Protein AF-A0A6M1UE97-F1 (afdb_monomer)

Nearest PDB structures (foldseek):
  8gyr-assembly2_B  TM=8.994E-01  e=4.199E-07  Leptospira interrogans
  8gyr-assembly1_A  TM=8.645E-01  e=6.012E-07  Leptospira interrogans
  4h08-assembly1_A-2  TM=7.509E-01  e=7.637E-07  Bacteroides thetaiotaomicron VPI-5482
  2mog-assembly1_A  TM=8.572E-01  e=2.765E-05  Leptospira interrogans
  8opr-assembly1_A  TM=8.026E-01  e=2.850E-04  Bacillus anthracis

Mean predicted aligned error: 8.13 Å

Sequence (336 aa):
MSYAVRFKSTLSALMAFLLLAASIGQAAAKTKDGEVDYVALGDSLAAGQTPYKEIDQGYTDFLADRLDTIGYLGSYLRYAVPGYTTEDVLEDIKHDVEKGGTSIREALEDAEVITLDAGANDLLHELTITDKGVSIDPDKVPAVVDQVYRNLKAIVDEIKEVNPDAEIYIMGYYNPFPYLPNDQQEQLLPVLDKLNKTISKVTVRTRSHYVPTEETIAEDFRTYLPNPQDIHLSKEGYQAVANQFWDILKSQFPIQKLKVNKTKLTLKEGEQIKLRLTATYENGRTITVTNLAEWKSSNKNIATVENGVVKARKKGSVRITVSYDDKKLSIPVEIK

Structure (mmCIF, N/CA/C/O backbone):
data_AF-A0A6M1UE97-F1
#
_entry.id   AF-A0A6M1UE97-F1
#
loop_
_atom_site.group_PDB
_atom_site.id
_atom_site.type_symbol
_atom_site.label_atom_id
_atom_site.label_alt_id
_atom_site.label_comp_id
_atom_site.label_asym_id
_atom_site.label_entity_id
_atom_site.label_seq_id
_atom_site.pdbx_PDB_ins_code
_atom_site.Cartn_x
_atom_site.Cartn_y
_atom_site.Cartn_z
_atom_site.occupancy
_atom_site.B_iso_or_equiv
_atom_site.auth_seq_id
_atom_site.auth_comp_id
_atom_site.auth_asym_id
_atom_site.auth_atom_id
_atom_site.pdbx_PDB_model_num
ATOM 1 N N . MET A 1 1 ? 4.313 -78.317 -38.067 1.00 41.81 1 MET A N 1
ATOM 2 C CA . MET A 1 1 ? 4.498 -78.011 -36.626 1.00 41.81 1 MET A CA 1
ATOM 3 C C . MET A 1 1 ? 3.495 -76.905 -36.278 1.00 41.81 1 MET A C 1
ATOM 5 O O . MET A 1 1 ? 3.344 -76.030 -37.113 1.00 41.81 1 MET A O 1
ATOM 9 N N . SER A 1 2 ? 2.616 -76.988 -35.265 1.00 36.69 2 SER A N 1
ATOM 10 C CA . SER A 1 2 ? 2.816 -77.318 -33.831 1.00 36.69 2 SER A CA 1
ATOM 11 C C . SER A 1 2 ? 3.600 -76.199 -33.124 1.00 36.69 2 SER A C 1
ATOM 13 O O . SER A 1 2 ? 4.757 -76.022 -33.489 1.00 36.69 2 SER A O 1
ATOM 15 N N . TYR A 1 3 ? 3.070 -75.393 -32.182 1.00 38.59 3 TYR A N 1
ATOM 16 C CA . TYR A 1 3 ? 1.734 -75.286 -31.528 1.00 38.59 3 TYR A CA 1
ATOM 17 C C . TYR A 1 3 ? 1.513 -73.831 -31.003 1.00 38.59 3 TYR A C 1
ATOM 19 O O . TYR A 1 3 ? 2.495 -73.115 -30.852 1.00 38.59 3 TYR A O 1
ATOM 27 N N . ALA A 1 4 ? 0.322 -73.315 -30.638 1.00 40.06 4 ALA A N 1
ATOM 28 C CA . ALA A 1 4 ? -1.066 -73.809 -30.752 1.00 40.06 4 ALA A CA 1
ATOM 29 C C . ALA A 1 4 ? -2.049 -72.723 -31.300 1.00 40.06 4 ALA A C 1
ATOM 31 O O . ALA A 1 4 ? -2.062 -72.582 -32.515 1.00 40.06 4 ALA A O 1
ATOM 32 N N . VAL A 1 5 ? -2.896 -71.936 -30.597 1.00 38.53 5 VAL A N 1
ATOM 33 C CA . VAL A 1 5 ? -3.275 -71.736 -29.164 1.00 38.53 5 VAL A CA 1
ATOM 34 C C . VAL A 1 5 ? -4.830 -71.524 -29.065 1.00 38.53 5 VAL A C 1
ATOM 36 O O . VAL A 1 5 ? -5.547 -71.743 -30.037 1.00 38.53 5 VAL A O 1
ATOM 39 N N . ARG A 1 6 ? -5.381 -71.187 -27.885 1.00 39.31 6 ARG A N 1
ATOM 40 C CA . ARG A 1 6 ? -6.812 -70.990 -27.500 1.00 39.31 6 ARG A CA 1
ATOM 41 C C . ARG A 1 6 ? -7.157 -69.479 -27.306 1.00 39.31 6 ARG A C 1
ATOM 43 O O . ARG A 1 6 ? -6.211 -68.712 -27.210 1.00 39.31 6 ARG A O 1
ATOM 50 N N . PHE A 1 7 ? -8.388 -68.953 -27.117 1.00 35.50 7 PHE A N 1
ATOM 51 C CA . PHE A 1 7 ? -9.794 -69.443 -27.057 1.00 35.50 7 PHE A CA 1
ATOM 52 C C . PHE A 1 7 ? -10.775 -68.232 -27.076 1.00 35.50 7 PHE A C 1
ATOM 54 O O . PHE A 1 7 ? -10.451 -67.255 -26.417 1.00 35.50 7 PHE A O 1
ATOM 61 N N . LYS A 1 8 ? -12.011 -68.400 -27.606 1.00 35.06 8 LYS A N 1
ATOM 62 C CA . LYS A 1 8 ? -13.285 -67.711 -27.203 1.00 35.06 8 LYS A CA 1
ATOM 63 C C . LYS A 1 8 ? -13.370 -66.153 -27.293 1.00 35.06 8 LYS A C 1
ATOM 65 O O . LYS A 1 8 ? -12.363 -65.473 -27.267 1.00 35.06 8 LYS A O 1
ATOM 70 N N . SER A 1 9 ? -14.544 -65.504 -27.385 1.00 34.12 9 SER A N 1
ATOM 71 C CA . SER A 1 9 ? -15.917 -65.944 -27.737 1.00 34.12 9 SER A CA 1
ATOM 72 C C . SER A 1 9 ? -16.835 -64.756 -28.102 1.00 34.12 9 SER A C 1
ATOM 74 O O . SER A 1 9 ? -16.767 -63.722 -27.455 1.00 34.12 9 SER A O 1
ATOM 76 N N . THR A 1 10 ? -17.720 -64.980 -29.082 1.00 38.81 10 THR A N 1
ATOM 77 C CA . THR A 1 10 ? -19.077 -64.415 -29.324 1.00 38.81 10 THR A CA 1
ATOM 78 C C . THR A 1 10 ? -19.652 -63.241 -28.500 1.00 38.81 10 THR A C 1
ATOM 80 O O . THR A 1 10 ? -19.684 -63.314 -27.274 1.00 38.81 10 THR A O 1
ATOM 83 N N . LEU A 1 11 ? -20.397 -62.374 -29.218 1.00 34.16 11 LEU A N 1
ATOM 84 C CA . LEU A 1 11 ? -21.396 -61.386 -28.740 1.00 34.16 11 LEU A CA 1
ATOM 85 C C . LEU A 1 11 ? -20.798 -60.170 -27.981 1.00 34.16 11 LEU A C 1
ATOM 87 O O . LEU A 1 11 ? -19.670 -60.227 -27.513 1.00 34.16 11 LEU A O 1
ATOM 91 N N . SER A 1 12 ? -21.439 -58.993 -27.929 1.00 32.94 12 SER A N 1
ATOM 92 C CA . SER A 1 12 ? -22.887 -58.690 -27.969 1.00 32.94 12 SER A CA 1
ATOM 93 C C . SER A 1 12 ? -23.263 -57.477 -28.836 1.00 32.94 12 SER A C 1
ATOM 95 O O . SER A 1 12 ? -22.412 -56.682 -29.220 1.00 32.94 12 SER A O 1
ATOM 97 N N . ALA A 1 13 ? -24.567 -57.307 -29.084 1.00 42.06 13 ALA A N 1
ATOM 98 C CA . ALA A 1 13 ? -25.152 -56.067 -29.598 1.00 42.06 13 ALA A CA 1
ATOM 99 C C . ALA A 1 13 ? -25.711 -55.193 -28.458 1.00 42.06 13 ALA A C 1
ATOM 101 O O . ALA A 1 13 ? -26.217 -55.725 -27.472 1.00 42.06 13 ALA A O 1
ATOM 102 N N . LEU A 1 14 ? -25.678 -53.871 -28.642 1.00 32.94 14 LEU A N 1
ATOM 103 C CA . LEU A 1 14 ? -26.473 -52.859 -27.928 1.00 32.94 14 LEU A CA 1
ATOM 104 C C . LEU A 1 14 ? -26.565 -51.663 -28.901 1.00 32.94 14 LEU A C 1
ATOM 106 O O . LEU A 1 14 ? -25.541 -51.127 -29.305 1.00 32.94 14 LEU A O 1
ATOM 110 N N . MET A 1 15 ? -27.693 -51.425 -29.575 1.00 35.50 15 MET A N 1
ATOM 111 C CA . MET A 1 15 ? -28.926 -50.800 -29.069 1.00 35.50 15 MET A CA 1
ATOM 112 C C . MET A 1 15 ? -28.688 -49.349 -28.627 1.00 35.50 15 MET A C 1
ATOM 114 O O . MET A 1 15 ? -28.016 -49.089 -27.635 1.00 35.50 15 MET A O 1
ATOM 118 N N . ALA A 1 16 ? -29.232 -48.411 -29.404 1.00 39.09 16 ALA A N 1
ATOM 119 C CA . ALA A 1 16 ? -28.996 -46.982 -29.243 1.00 39.09 16 ALA A CA 1
ATOM 120 C C . ALA A 1 16 ? -29.824 -46.363 -28.106 1.00 39.09 16 ALA A C 1
ATOM 122 O O . ALA A 1 16 ? -30.983 -46.722 -27.900 1.00 39.09 16 ALA A O 1
ATOM 123 N N . PHE A 1 17 ? -29.249 -45.351 -27.459 1.00 39.22 17 PHE A N 1
ATOM 124 C CA . PHE A 1 17 ? -29.966 -44.377 -26.642 1.00 39.22 17 PHE A CA 1
ATOM 125 C C . PHE A 1 17 ? -29.494 -42.977 -27.040 1.00 39.22 17 PHE A C 1
ATOM 127 O O . PHE A 1 17 ? -28.307 -42.674 -26.930 1.00 39.22 17 PHE A O 1
ATOM 134 N N . LEU A 1 18 ? -30.410 -42.119 -27.500 1.00 40.47 18 LEU A N 1
ATOM 135 C CA . LEU A 1 18 ? -30.127 -40.687 -27.598 1.00 40.47 18 LEU A CA 1
ATOM 136 C C . LEU A 1 18 ? -30.162 -40.107 -26.183 1.00 40.47 18 LEU A C 1
ATOM 138 O O . LEU A 1 18 ? -31.234 -39.920 -25.612 1.00 40.47 18 LEU A O 1
ATOM 142 N N . LEU A 1 19 ? -28.990 -39.793 -25.640 1.00 38.03 19 LEU A N 1
ATOM 143 C CA . LEU A 1 19 ? -28.875 -38.859 -24.530 1.00 38.03 19 LEU A CA 1
ATOM 144 C C . LEU A 1 19 ? -28.630 -37.469 -25.113 1.00 38.03 19 LEU A C 1
ATOM 146 O O . LEU A 1 19 ? -27.531 -37.170 -25.577 1.00 38.03 19 LEU A O 1
ATOM 150 N N . LEU A 1 20 ? -29.653 -36.610 -25.066 1.00 40.88 20 LEU A N 1
ATOM 151 C CA . LEU A 1 20 ? -29.418 -35.169 -25.099 1.00 40.88 20 LEU A CA 1
ATOM 152 C C . LEU A 1 20 ? -28.696 -34.811 -23.799 1.00 40.88 20 LEU A C 1
ATOM 154 O O . LEU A 1 20 ? -29.324 -34.566 -22.769 1.00 40.88 20 LEU A O 1
ATOM 158 N N . ALA A 1 21 ? -27.366 -34.800 -23.853 1.00 40.59 21 ALA A N 1
ATOM 159 C CA . ALA A 1 21 ? -26.553 -34.140 -22.850 1.00 40.59 21 ALA A CA 1
ATOM 160 C C . ALA A 1 21 ? -26.800 -32.632 -22.977 1.00 40.59 21 ALA A C 1
ATOM 162 O O . ALA A 1 21 ? -26.102 -31.930 -23.704 1.00 40.59 21 ALA A O 1
ATOM 163 N N . ALA A 1 22 ? -27.839 -32.144 -22.296 1.00 39.25 22 ALA A N 1
ATOM 164 C CA . ALA A 1 22 ? -27.977 -30.725 -22.030 1.00 39.25 22 ALA A CA 1
ATOM 165 C C . ALA A 1 22 ? -26.766 -30.320 -21.187 1.00 39.25 22 ALA A C 1
ATOM 167 O O . ALA A 1 22 ? -26.703 -30.623 -19.994 1.00 39.25 22 ALA A O 1
ATOM 168 N N . SER A 1 23 ? -25.784 -29.686 -21.827 1.00 36.88 23 SER A N 1
ATOM 169 C CA . SER A 1 23 ? -24.646 -29.075 -21.159 1.00 36.88 23 SER A CA 1
ATOM 170 C C . SER A 1 23 ? -25.160 -27.897 -20.339 1.00 36.88 23 SER A C 1
ATOM 172 O O . SER A 1 23 ? -25.166 -26.753 -20.796 1.00 36.88 23 SER A O 1
ATOM 174 N N . ILE A 1 24 ? -25.629 -28.196 -19.126 1.00 44.12 24 ILE A N 1
ATOM 175 C CA . ILE A 1 24 ? -25.742 -27.213 -18.058 1.00 44.12 24 ILE A CA 1
ATOM 176 C C . ILE A 1 24 ? -24.310 -26.761 -17.811 1.00 44.12 24 ILE A C 1
ATOM 178 O O . ILE A 1 24 ? -23.555 -27.432 -17.108 1.00 44.12 24 ILE A O 1
ATOM 182 N N . GLY A 1 25 ? -23.924 -25.661 -18.456 1.00 36.00 25 GLY A N 1
ATOM 183 C CA . GLY A 1 25 ? -22.705 -24.964 -18.103 1.00 36.00 25 GLY A CA 1
ATOM 184 C C . GLY A 1 25 ? -22.796 -24.652 -16.620 1.00 36.00 25 GLY A C 1
ATOM 185 O O . GLY A 1 25 ? -23.743 -23.995 -16.180 1.00 36.00 25 GLY A O 1
ATOM 186 N N . GLN A 1 26 ? -21.839 -25.159 -15.850 1.00 35.19 26 GLN A N 1
ATOM 187 C CA . GLN A 1 26 ? -21.555 -24.580 -14.553 1.00 35.19 26 GLN A CA 1
ATOM 188 C C . GLN A 1 26 ? -21.023 -23.185 -14.861 1.00 35.19 26 GLN A C 1
ATOM 190 O O . GLN A 1 26 ? -19.859 -23.027 -15.209 1.00 35.19 26 GLN A O 1
ATOM 195 N N . ALA A 1 27 ? -21.912 -22.190 -14.828 1.00 36.69 27 ALA A N 1
ATOM 196 C CA . ALA A 1 27 ? -21.474 -20.813 -14.698 1.00 36.69 27 ALA A CA 1
ATOM 197 C C . ALA A 1 27 ? -20.557 -20.760 -13.473 1.00 36.69 27 ALA A C 1
ATOM 199 O O . ALA A 1 27 ? -20.904 -21.360 -12.445 1.00 36.69 27 ALA A O 1
ATOM 200 N N . ALA A 1 28 ? -19.410 -20.086 -13.602 1.00 33.97 28 ALA A N 1
ATOM 201 C CA . ALA A 1 28 ? -18.507 -19.850 -12.484 1.00 33.97 28 ALA A CA 1
ATOM 202 C C . ALA A 1 28 ? -19.326 -19.367 -11.280 1.00 33.97 28 ALA A C 1
ATOM 204 O O . ALA A 1 28 ? -20.301 -18.615 -11.430 1.00 33.97 28 ALA A O 1
ATOM 205 N N . ALA A 1 29 ? -19.018 -19.907 -10.102 1.00 31.80 29 ALA A N 1
ATOM 206 C CA . ALA A 1 29 ? -19.850 -19.736 -8.921 1.00 31.80 29 ALA A CA 1
ATOM 207 C C . ALA A 1 29 ? -19.679 -18.315 -8.379 1.00 31.80 29 ALA A C 1
ATOM 209 O O . ALA A 1 29 ? -18.902 -18.105 -7.454 1.00 31.80 29 ALA A O 1
ATOM 210 N N . LYS A 1 30 ? -20.416 -17.372 -8.989 1.00 36.59 30 LYS A N 1
ATOM 211 C CA . LYS A 1 30 ? -20.340 -15.932 -8.738 1.00 36.59 30 LYS A CA 1
ATOM 212 C C . LYS A 1 30 ? -20.173 -15.665 -7.242 1.00 36.59 30 LYS A C 1
ATOM 214 O O . LYS A 1 30 ? -20.984 -16.160 -6.451 1.00 36.59 30 LYS A O 1
ATOM 219 N N . THR A 1 31 ? -19.101 -14.947 -6.910 1.00 41.28 31 THR A N 1
ATOM 220 C CA . THR A 1 31 ? -18.543 -14.761 -5.564 1.00 41.28 31 THR A CA 1
ATOM 221 C C . THR A 1 31 ? -19.625 -14.481 -4.517 1.00 41.28 31 THR A C 1
ATOM 223 O O . THR A 1 31 ? -20.657 -13.860 -4.803 1.00 41.28 31 THR A O 1
ATOM 226 N N . LYS A 1 32 ? -19.458 -14.990 -3.282 1.00 47.59 32 LYS A N 1
ATOM 227 C CA . LYS A 1 32 ? -20.510 -14.827 -2.261 1.00 47.59 32 LYS A CA 1
ATOM 228 C C . LYS A 1 32 ? -20.635 -13.344 -1.934 1.00 47.59 32 LYS A C 1
ATOM 230 O O . LYS A 1 32 ? -19.711 -12.781 -1.371 1.00 47.59 32 LYS A O 1
ATOM 235 N N . ASP A 1 33 ? -21.790 -12.762 -2.249 1.00 62.91 33 ASP A N 1
ATOM 236 C CA . ASP A 1 33 ? -22.166 -11.345 -2.106 1.00 62.91 33 ASP A CA 1
ATOM 237 C C . ASP A 1 33 ? -21.226 -10.492 -1.209 1.00 62.91 33 ASP A C 1
ATOM 239 O O . ASP A 1 33 ? -21.390 -10.377 0.016 1.00 62.91 33 ASP A O 1
ATOM 243 N N . GLY A 1 34 ? -20.189 -9.925 -1.843 1.00 74.81 34 GLY A N 1
ATOM 244 C CA . GLY A 1 34 ? -19.140 -9.122 -1.210 1.00 74.81 34 GLY A CA 1
ATOM 245 C C . GLY A 1 34 ? -17.980 -9.899 -0.571 1.00 74.81 34 GLY A C 1
ATOM 246 O O . GLY A 1 34 ? -17.514 -9.495 0.494 1.00 74.81 34 GLY A O 1
ATOM 247 N N . GLU A 1 35 ? -17.542 -11.016 -1.137 1.00 88.00 35 GLU A N 1
ATOM 248 C CA . GLU A 1 35 ? -16.146 -11.470 -1.033 1.00 88.00 35 GLU A CA 1
ATOM 249 C C . GLU A 1 35 ? -15.286 -10.698 -2.065 1.00 88.00 35 GLU A C 1
ATOM 251 O O . GLU A 1 35 ? -15.805 -9.813 -2.747 1.00 88.00 35 GLU A O 1
ATOM 256 N N . VAL A 1 36 ? -13.969 -10.913 -2.064 1.00 93.88 36 VAL A N 1
ATOM 257 C CA . VAL A 1 36 ? -12.978 -10.178 -2.865 1.00 93.88 36 VAL A CA 1
ATOM 258 C C . VAL A 1 36 ? -11.878 -11.144 -3.276 1.00 93.88 36 VAL A C 1
ATOM 260 O O . VAL A 1 36 ? -11.058 -11.537 -2.440 1.00 93.88 36 VAL A O 1
ATOM 263 N N . ASP A 1 37 ? -11.839 -11.487 -4.553 1.00 96.94 37 ASP A N 1
ATOM 264 C CA . ASP A 1 37 ? -10.736 -12.198 -5.178 1.00 96.94 37 ASP A CA 1
ATOM 265 C C . ASP A 1 37 ? -9.651 -11.189 -5.587 1.00 96.94 37 ASP A C 1
ATOM 267 O O . ASP A 1 37 ? -9.887 -10.235 -6.336 1.00 96.94 37 ASP A O 1
ATOM 271 N N . TYR A 1 38 ? -8.462 -11.347 -4.994 1.00 98.38 38 TYR A N 1
ATOM 272 C CA . TYR A 1 38 ? -7.367 -10.380 -5.086 1.00 98.38 38 TYR A CA 1
ATOM 273 C C . TYR A 1 38 ? -6.190 -10.937 -5.900 1.00 98.38 38 TYR A C 1
ATOM 275 O O . TYR A 1 38 ? -5.529 -11.896 -5.493 1.00 98.38 38 TYR A O 1
ATOM 283 N N . VAL A 1 39 ? -5.866 -10.274 -7.014 1.00 98.75 39 VAL A N 1
ATOM 284 C CA . VAL A 1 39 ? -4.679 -10.566 -7.830 1.00 98.75 39 VAL A CA 1
ATOM 285 C C . VAL A 1 39 ? -3.611 -9.481 -7.666 1.00 98.75 39 VAL A C 1
ATOM 287 O O . VAL A 1 39 ? -3.838 -8.294 -7.901 1.00 98.75 39 VAL A O 1
ATOM 290 N N . ALA A 1 40 ? -2.400 -9.892 -7.296 1.00 98.75 40 ALA A N 1
ATOM 291 C CA . ALA A 1 40 ? -1.214 -9.043 -7.297 1.00 98.75 40 ALA A CA 1
ATOM 292 C C . ALA A 1 40 ? -0.342 -9.326 -8.529 1.00 98.75 40 ALA A C 1
ATOM 294 O O . ALA A 1 40 ? 0.136 -10.447 -8.704 1.00 98.75 40 ALA A O 1
ATOM 295 N N . LEU A 1 41 ? -0.107 -8.300 -9.346 1.00 98.88 41 LEU A N 1
ATOM 296 C CA . LEU A 1 41 ? 0.776 -8.307 -10.513 1.00 98.88 41 LEU A CA 1
ATOM 297 C C . LEU A 1 41 ? 1.994 -7.415 -10.243 1.00 98.88 41 LEU A C 1
ATOM 299 O O . LEU A 1 41 ? 1.818 -6.319 -9.704 1.00 98.88 41 LEU A O 1
ATOM 303 N N . GLY A 1 42 ? 3.200 -7.813 -10.658 1.00 98.00 42 GLY A N 1
ATOM 304 C CA . GLY A 1 42 ? 4.323 -6.869 -10.656 1.00 98.00 42 GLY A CA 1
ATOM 305 C C . GLY A 1 42 ? 5.736 -7.430 -10.531 1.00 98.00 42 GLY A C 1
ATOM 306 O O . GLY A 1 42 ? 6.014 -8.562 -10.926 1.00 98.00 42 GLY A O 1
ATOM 307 N N . ASP A 1 43 ? 6.627 -6.606 -9.979 1.00 97.62 43 ASP A N 1
ATOM 308 C CA . ASP A 1 43 ? 8.054 -6.892 -9.860 1.00 97.62 43 ASP A CA 1
ATOM 309 C C . ASP A 1 43 ? 8.465 -7.446 -8.475 1.00 97.62 43 ASP A C 1
ATOM 311 O O . ASP A 1 43 ? 7.781 -8.294 -7.891 1.00 97.62 43 ASP A O 1
ATOM 315 N N . SER A 1 44 ? 9.626 -7.047 -7.956 1.00 98.12 44 SER A N 1
ATOM 316 C CA . SER A 1 44 ? 10.154 -7.474 -6.664 1.00 98.12 44 SER A CA 1
ATOM 317 C C . SER A 1 44 ? 9.384 -6.899 -5.472 1.00 98.12 44 SER A C 1
ATOM 319 O O . SER A 1 44 ? 9.342 -7.559 -4.427 1.00 98.12 44 SER A O 1
ATOM 321 N N . LEU A 1 45 ? 8.748 -5.726 -5.593 1.00 98.31 45 LEU A N 1
ATOM 322 C CA . LEU A 1 45 ? 7.976 -5.139 -4.488 1.00 98.31 45 LEU A CA 1
ATOM 323 C C . LEU A 1 45 ? 6.625 -5.850 -4.308 1.00 98.31 45 LEU A C 1
ATOM 325 O O . LEU A 1 45 ? 6.260 -6.196 -3.180 1.00 98.31 45 LEU A O 1
ATOM 329 N N . ALA A 1 46 ? 5.930 -6.175 -5.401 1.00 98.38 46 ALA A N 1
ATOM 330 C CA . ALA A 1 46 ? 4.765 -7.060 -5.388 1.00 98.38 46 ALA A CA 1
ATOM 331 C C . ALA A 1 46 ? 5.122 -8.493 -4.963 1.00 98.38 46 ALA A C 1
ATOM 333 O O . ALA A 1 46 ? 4.325 -9.140 -4.274 1.00 98.38 46 ALA A O 1
ATOM 334 N N . ALA A 1 47 ? 6.316 -8.983 -5.331 1.00 98.31 47 ALA A N 1
ATOM 335 C CA . ALA A 1 47 ? 6.825 -10.285 -4.900 1.00 98.31 47 ALA A CA 1
ATOM 336 C C . ALA A 1 47 ? 7.074 -10.370 -3.384 1.00 98.31 47 ALA A C 1
ATOM 338 O O . ALA A 1 47 ? 6.898 -11.453 -2.825 1.00 98.31 47 ALA A O 1
ATOM 339 N N . GLY A 1 48 ? 7.434 -9.260 -2.726 1.00 98.38 48 GLY A N 1
ATOM 340 C CA . GLY A 1 48 ? 7.798 -9.213 -1.304 1.00 98.38 48 GLY A CA 1
ATOM 341 C C . GLY A 1 48 ? 9.299 -9.378 -1.040 1.00 98.38 48 GLY A C 1
ATOM 342 O O . GLY A 1 48 ? 9.700 -9.960 -0.031 1.00 98.38 48 GLY A O 1
ATOM 343 N N . GLN A 1 49 ? 10.153 -8.901 -1.950 1.00 98.62 49 GLN A N 1
ATOM 344 C CA . GLN A 1 49 ? 11.603 -8.988 -1.781 1.00 98.62 49 GLN A CA 1
ATOM 345 C C . GLN A 1 49 ? 12.096 -8.096 -0.633 1.00 98.62 49 GLN A C 1
ATOM 347 O O . GLN A 1 49 ? 11.755 -6.921 -0.559 1.00 98.62 49 GLN A O 1
ATOM 352 N N . THR A 1 50 ? 12.925 -8.631 0.258 1.00 98.06 50 THR A N 1
ATOM 353 C CA . THR A 1 50 ? 13.466 -7.905 1.418 1.00 98.06 50 THR A CA 1
ATOM 354 C C . THR A 1 50 ? 14.735 -7.112 1.057 1.00 98.06 50 THR A C 1
ATOM 356 O O . THR A 1 50 ? 15.368 -7.401 0.034 1.00 98.06 50 THR A O 1
ATOM 359 N N . PRO A 1 51 ? 15.223 -6.193 1.923 1.00 97.88 51 PRO A N 1
ATOM 360 C CA . PRO A 1 51 ? 16.481 -5.466 1.705 1.00 97.88 51 PRO A CA 1
ATOM 361 C C . PRO A 1 51 ? 17.727 -6.373 1.745 1.00 97.88 51 PRO A C 1
ATOM 363 O O . PRO A 1 51 ? 18.851 -5.887 1.624 1.00 97.88 51 PRO A O 1
ATOM 366 N N . TYR A 1 52 ? 17.540 -7.680 1.961 1.00 96.50 52 TYR A N 1
ATOM 367 C CA . TYR A 1 52 ? 18.573 -8.716 1.987 1.00 96.50 52 TYR A CA 1
ATOM 368 C C . TYR A 1 52 ? 18.371 -9.781 0.893 1.00 96.50 52 TYR A C 1
ATOM 370 O O . TYR A 1 52 ? 19.079 -10.786 0.882 1.00 96.50 52 TYR A O 1
ATOM 378 N N . LYS A 1 53 ? 17.469 -9.521 -0.070 1.00 94.31 53 LYS A N 1
ATOM 379 C CA . LYS A 1 53 ? 17.197 -10.347 -1.268 1.00 94.31 53 LYS A CA 1
ATOM 380 C C . LYS A 1 53 ? 16.566 -11.714 -0.981 1.00 94.31 53 LYS A C 1
ATOM 382 O O . LYS A 1 53 ? 16.601 -12.609 -1.821 1.00 94.31 53 LYS A O 1
ATOM 387 N N . GLU A 1 54 ? 15.957 -11.852 0.190 1.00 97.12 54 GLU A N 1
ATOM 388 C CA . GLU A 1 54 ? 15.020 -12.932 0.508 1.00 97.12 54 GLU A CA 1
ATOM 389 C C . GLU A 1 54 ? 13.610 -12.540 0.030 1.00 97.12 54 GLU A C 1
ATOM 391 O O . GLU A 1 54 ? 13.371 -11.370 -0.267 1.00 97.12 54 GLU A O 1
ATOM 396 N N . ILE A 1 55 ? 12.670 -13.487 -0.028 1.00 97.50 55 ILE A N 1
ATOM 397 C CA . ILE A 1 55 ? 11.237 -13.200 -0.216 1.00 97.50 55 ILE A CA 1
ATOM 398 C C . ILE A 1 55 ? 10.524 -13.478 1.115 1.00 97.50 55 ILE A C 1
ATOM 400 O O . ILE A 1 55 ? 10.638 -14.582 1.647 1.00 97.50 55 ILE A O 1
ATOM 404 N N . ASP A 1 56 ? 9.806 -12.486 1.642 1.00 97.62 56 ASP A N 1
ATOM 405 C CA . ASP A 1 56 ? 8.980 -12.550 2.862 1.00 97.62 56 ASP A CA 1
ATOM 406 C C . ASP A 1 56 ? 7.662 -11.779 2.603 1.00 97.62 56 ASP A C 1
ATOM 408 O O . ASP A 1 56 ? 7.349 -11.444 1.460 1.00 97.62 56 ASP A O 1
ATOM 412 N N . GLN A 1 57 ? 6.865 -11.498 3.638 1.00 97.19 57 GLN A N 1
ATOM 413 C CA . GLN A 1 57 ? 5.632 -10.720 3.521 1.00 97.19 57 GLN A CA 1
ATOM 414 C C . GLN A 1 57 ? 5.874 -9.308 2.951 1.00 97.19 57 GLN A C 1
ATOM 416 O O . GLN A 1 57 ? 6.407 -8.432 3.643 1.00 97.19 57 GLN A O 1
ATOM 421 N N . GLY A 1 58 ? 5.418 -9.086 1.717 1.00 98.38 58 GLY A N 1
ATOM 422 C CA . GLY A 1 58 ? 5.386 -7.794 1.035 1.00 98.38 58 GLY A CA 1
ATOM 423 C C . GLY A 1 58 ? 4.108 -6.999 1.315 1.00 98.38 58 GLY A C 1
ATOM 424 O O . GLY A 1 58 ? 3.269 -7.381 2.134 1.00 98.38 58 GLY A O 1
ATOM 425 N N . TYR A 1 59 ? 3.912 -5.886 0.598 1.00 98.69 59 TYR A N 1
ATOM 426 C CA . TYR A 1 59 ? 2.684 -5.086 0.746 1.00 98.69 59 TYR A CA 1
ATOM 427 C C . TYR A 1 59 ? 1.429 -5.876 0.340 1.00 98.69 59 TYR A C 1
ATOM 429 O O . TYR A 1 59 ? 0.344 -5.651 0.877 1.00 98.69 59 TYR A O 1
ATOM 437 N N . THR A 1 60 ? 1.598 -6.808 -0.599 1.00 98.69 60 THR A N 1
ATOM 438 C CA . THR A 1 60 ? 0.553 -7.662 -1.158 1.00 98.69 60 THR A CA 1
ATOM 439 C C . THR A 1 60 ? 0.058 -8.678 -0.121 1.00 98.69 60 THR A C 1
ATOM 441 O O . THR A 1 60 ? -1.150 -8.819 0.060 1.00 98.69 60 THR A O 1
ATOM 444 N N . ASP A 1 61 ? 0.962 -9.283 0.662 1.00 98.69 61 ASP A N 1
ATOM 445 C CA . ASP A 1 61 ? 0.620 -10.101 1.835 1.00 98.69 61 ASP A CA 1
ATOM 446 C C . ASP A 1 61 ? -0.188 -9.304 2.864 1.00 98.69 61 ASP A C 1
ATOM 448 O O . ASP A 1 61 ? -1.261 -9.732 3.276 1.00 98.69 61 ASP A O 1
ATOM 452 N N . PHE A 1 62 ? 0.281 -8.112 3.252 1.00 98.44 62 PHE A N 1
ATOM 453 C CA . PHE A 1 62 ? -0.402 -7.313 4.277 1.00 98.44 62 PHE A CA 1
ATOM 454 C C . PHE A 1 62 ? -1.771 -6.780 3.831 1.00 98.44 62 PHE A C 1
ATOM 456 O O . PHE A 1 62 ? -2.632 -6.530 4.679 1.00 98.44 62 PHE A O 1
ATOM 463 N N . LEU A 1 63 ? -1.997 -6.610 2.525 1.00 97.88 63 LEU A N 1
ATOM 464 C CA . LEU A 1 63 ? -3.309 -6.258 1.982 1.00 97.88 63 LEU A CA 1
ATOM 465 C C . LEU A 1 63 ? -4.265 -7.465 1.999 1.00 97.88 63 LEU A C 1
ATOM 467 O O . LEU A 1 63 ? -5.416 -7.309 2.412 1.00 97.88 63 LEU A O 1
ATOM 471 N N . ALA A 1 64 ? -3.781 -8.664 1.655 1.00 98.31 64 ALA A N 1
ATOM 472 C CA . ALA A 1 64 ? -4.543 -9.911 1.761 1.00 98.31 64 ALA A CA 1
ATOM 473 C C . ALA A 1 64 ? -4.882 -10.261 3.227 1.00 98.31 64 ALA A C 1
ATOM 475 O O . ALA A 1 64 ? -6.056 -10.442 3.552 1.00 98.31 64 ALA A O 1
ATOM 476 N N . ASP A 1 65 ? -3.895 -10.231 4.136 1.00 96.81 65 ASP A N 1
ATOM 477 C CA . ASP A 1 65 ? -4.071 -10.403 5.592 1.00 96.81 65 ASP A CA 1
ATOM 478 C C . ASP A 1 65 ? -5.137 -9.439 6.147 1.00 96.81 65 ASP A C 1
ATOM 480 O O . ASP A 1 65 ? -5.921 -9.783 7.039 1.00 96.81 65 ASP A O 1
ATOM 484 N N . ARG A 1 66 ? -5.188 -8.203 5.626 1.00 94.50 66 ARG A N 1
ATOM 485 C CA . ARG A 1 66 ? -6.176 -7.197 6.034 1.00 94.50 66 ARG A CA 1
ATOM 486 C C . ARG A 1 66 ? -7.574 -7.528 5.522 1.00 94.50 66 ARG A C 1
ATOM 488 O O . ARG A 1 66 ? -8.512 -7.420 6.312 1.00 94.50 66 ARG A O 1
ATOM 495 N N . LEU A 1 67 ? -7.710 -7.941 4.258 1.00 94.06 67 LEU A N 1
ATOM 496 C CA . LEU A 1 67 ? -8.973 -8.389 3.658 1.00 94.06 67 LEU A CA 1
ATOM 497 C C . LEU A 1 67 ? -9.535 -9.634 4.370 1.00 94.06 67 LEU A C 1
ATOM 499 O O . LEU A 1 67 ? -10.736 -9.675 4.643 1.00 94.06 67 LEU A O 1
ATOM 503 N N . ASP A 1 68 ? -8.694 -10.601 4.752 1.00 93.75 68 ASP A N 1
ATOM 504 C CA . ASP A 1 68 ? -9.099 -11.754 5.578 1.00 93.75 68 ASP A CA 1
ATOM 505 C C . ASP A 1 68 ? -9.506 -11.314 6.993 1.00 93.75 68 ASP A C 1
ATOM 507 O O . ASP A 1 68 ? -10.587 -11.657 7.474 1.00 93.75 68 ASP A O 1
ATOM 511 N N . THR A 1 69 ? -8.720 -10.437 7.632 1.00 89.69 69 THR A N 1
ATOM 512 C CA . THR A 1 69 ? -9.036 -9.909 8.974 1.00 89.69 69 THR A CA 1
ATOM 513 C C . THR A 1 69 ? -10.390 -9.185 9.023 1.00 89.69 69 THR A C 1
ATOM 515 O O . THR A 1 69 ? -11.049 -9.176 10.071 1.00 89.69 69 THR A O 1
ATOM 518 N N . ILE A 1 70 ? -10.832 -8.576 7.913 1.00 87.25 70 ILE A N 1
ATOM 519 C CA . ILE A 1 70 ? -12.176 -7.987 7.798 1.00 87.25 70 ILE A CA 1
ATOM 520 C C . ILE A 1 70 ? -13.238 -8.931 7.217 1.00 87.25 70 ILE A C 1
ATOM 522 O O . ILE A 1 70 ? -14.401 -8.542 7.117 1.00 87.25 70 ILE A O 1
ATOM 526 N N . GLY A 1 71 ? -12.883 -10.177 6.901 1.00 87.12 71 GLY A N 1
ATOM 527 C CA . GLY A 1 71 ? -13.789 -11.184 6.357 1.00 87.12 71 GLY A CA 1
ATOM 528 C C . GLY A 1 71 ? -14.344 -10.786 4.994 1.00 87.12 71 GLY A C 1
ATOM 529 O O . GLY A 1 71 ? -15.554 -10.878 4.792 1.00 87.12 71 GLY A O 1
ATOM 530 N N . TYR A 1 72 ? -13.484 -10.263 4.117 1.00 90.38 72 TYR A N 1
ATOM 531 C CA . TYR A 1 72 ? -13.783 -9.956 2.717 1.00 90.38 72 TYR A CA 1
ATOM 532 C C . TYR A 1 72 ? -12.927 -10.752 1.727 1.00 90.38 72 TYR A C 1
ATOM 534 O O . TYR A 1 72 ? -13.386 -10.914 0.610 1.00 90.38 72 TYR A O 1
ATOM 542 N N . LEU A 1 73 ? -11.748 -11.271 2.087 1.00 94.81 73 LEU A N 1
ATOM 543 C CA . LEU A 1 73 ? -10.941 -12.064 1.148 1.00 94.81 73 LEU A CA 1
ATOM 544 C C . LEU A 1 73 ? -11.684 -13.346 0.717 1.00 94.81 73 LEU A C 1
ATOM 546 O O . LEU A 1 73 ? -12.113 -14.122 1.572 1.00 94.81 73 LEU A O 1
ATOM 550 N N . GLY A 1 74 ? -11.824 -13.555 -0.594 1.00 95.19 74 GLY A N 1
ATOM 551 C CA . GLY A 1 74 ? -12.258 -14.817 -1.200 1.00 95.19 74 GLY A CA 1
ATOM 552 C C . GLY A 1 74 ? -11.044 -15.705 -1.467 1.00 95.19 74 GLY A C 1
ATOM 553 O O . GLY A 1 74 ? -10.844 -16.727 -0.807 1.00 95.19 74 GLY A O 1
ATOM 554 N N . SER A 1 75 ? -10.187 -15.248 -2.376 1.00 96.12 75 SER A N 1
ATOM 555 C CA . SER A 1 75 ? -8.906 -15.844 -2.742 1.00 96.12 75 SER A CA 1
ATOM 556 C C . SER A 1 75 ? -7.812 -14.783 -2.907 1.00 96.12 75 SER A C 1
ATOM 558 O O . SER A 1 75 ? -8.064 -13.575 -2.922 1.00 96.12 75 SER A O 1
ATOM 560 N N . TYR A 1 76 ? -6.566 -15.247 -3.005 1.00 97.88 76 TYR A N 1
ATOM 561 C CA . TYR A 1 76 ? -5.406 -14.395 -3.214 1.00 97.88 76 TYR A CA 1
ATOM 562 C C . TYR A 1 76 ? -4.370 -15.080 -4.114 1.00 97.88 76 TYR A C 1
ATOM 564 O O . TYR A 1 76 ? -3.902 -16.175 -3.797 1.00 97.88 76 TYR A O 1
ATOM 572 N N . LEU A 1 77 ? -3.989 -14.421 -5.213 1.00 98.00 77 LEU A N 1
ATOM 573 C CA . LEU A 1 77 ? -3.001 -14.904 -6.185 1.00 98.00 77 LEU A CA 1
ATOM 574 C C . LEU A 1 77 ? -1.954 -13.820 -6.497 1.00 98.00 77 LEU A C 1
ATOM 576 O O . LEU A 1 77 ? -2.247 -12.626 -6.497 1.00 98.00 77 LEU A O 1
ATOM 580 N N . ARG A 1 78 ? -0.704 -14.230 -6.763 1.00 97.75 78 ARG A N 1
ATOM 581 C CA . ARG A 1 78 ? 0.440 -13.319 -6.978 1.00 97.75 78 ARG A CA 1
ATOM 582 C C . ARG A 1 78 ? 1.259 -13.700 -8.208 1.00 97.75 78 ARG A C 1
ATOM 584 O O . ARG A 1 78 ? 2.161 -14.537 -8.111 1.00 97.75 78 ARG A O 1
ATOM 591 N N . TYR A 1 79 ? 1.038 -13.019 -9.324 1.00 98.38 79 TYR A N 1
ATOM 592 C CA . TYR A 1 79 ? 1.860 -13.090 -10.534 1.00 98.38 79 TYR A CA 1
ATOM 593 C C . TYR A 1 79 ? 2.891 -11.954 -10.505 1.00 98.38 79 TYR A C 1
ATOM 595 O O . TYR A 1 79 ? 2.786 -10.957 -11.213 1.00 98.38 79 TYR A O 1
ATOM 603 N N . ALA A 1 80 ? 3.864 -12.093 -9.602 1.00 97.69 80 ALA A N 1
ATOM 604 C CA . ALA A 1 80 ? 4.963 -11.149 -9.444 1.00 97.69 80 ALA A CA 1
ATOM 605 C C . ALA A 1 80 ? 6.322 -11.860 -9.465 1.00 97.69 80 ALA A C 1
ATOM 607 O O . ALA A 1 80 ? 6.445 -12.966 -8.912 1.00 97.69 80 ALA A O 1
ATOM 608 N N . VAL A 1 81 ? 7.312 -11.230 -10.106 1.00 97.62 81 VAL A N 1
ATOM 609 C CA . VAL A 1 81 ? 8.660 -11.773 -10.344 1.00 97.62 81 VAL A CA 1
ATOM 610 C C . VAL A 1 81 ? 9.710 -10.652 -10.219 1.00 97.62 81 VAL A C 1
ATOM 612 O O . VAL A 1 81 ? 9.637 -9.661 -10.944 1.00 97.62 81 VAL A O 1
ATOM 615 N N . PRO A 1 82 ? 10.722 -10.788 -9.341 1.00 97.50 82 PRO A N 1
ATOM 616 C CA . PRO A 1 82 ? 11.781 -9.791 -9.195 1.00 97.50 82 PRO A CA 1
ATOM 617 C C . PRO A 1 82 ? 12.494 -9.400 -10.496 1.00 97.50 82 PRO A C 1
ATOM 619 O O . PRO A 1 82 ? 13.012 -10.257 -11.210 1.00 97.50 82 PRO A O 1
ATOM 622 N N . GLY A 1 83 ? 12.576 -8.091 -10.752 1.00 96.12 83 GLY A N 1
ATOM 623 C CA . GLY A 1 83 ? 13.255 -7.509 -11.916 1.00 96.12 83 GLY A CA 1
ATOM 624 C C . GLY A 1 83 ? 12.398 -7.361 -13.178 1.00 96.12 83 GLY A C 1
ATOM 625 O O . GLY A 1 83 ? 12.903 -6.840 -14.171 1.00 96.12 83 GLY A O 1
ATOM 626 N N . TYR A 1 84 ? 11.127 -7.777 -13.154 1.00 98.06 84 TYR A N 1
ATOM 627 C CA . TYR A 1 84 ? 10.196 -7.567 -14.267 1.00 98.06 84 TYR A CA 1
ATOM 628 C C . TYR A 1 84 ? 10.020 -6.085 -14.629 1.00 98.06 84 TYR A C 1
ATOM 630 O O . TYR A 1 84 ? 9.875 -5.212 -13.771 1.00 98.06 84 TYR A O 1
ATOM 638 N N . THR A 1 85 ? 9.992 -5.820 -15.929 1.00 98.62 85 THR A N 1
ATOM 639 C CA . THR A 1 85 ? 9.593 -4.544 -16.527 1.00 98.62 85 THR A CA 1
ATOM 640 C C . THR A 1 85 ? 8.093 -4.524 -16.830 1.00 98.62 85 THR A C 1
ATOM 642 O O . THR A 1 85 ? 7.385 -5.524 -16.680 1.00 98.62 85 THR A O 1
ATOM 645 N N . THR A 1 86 ? 7.586 -3.392 -17.323 1.00 98.69 86 THR A N 1
ATOM 646 C CA . THR A 1 86 ? 6.213 -3.325 -17.849 1.00 98.69 86 THR A CA 1
ATOM 647 C C . THR A 1 86 ? 5.991 -4.174 -19.103 1.00 98.69 86 THR A C 1
ATOM 649 O O . THR A 1 86 ? 4.842 -4.474 -19.416 1.00 98.69 86 THR A O 1
ATOM 652 N N . GLU A 1 87 ? 7.048 -4.557 -19.829 1.00 98.62 87 GLU A N 1
ATOM 653 C CA . GLU A 1 87 ? 6.935 -5.489 -20.959 1.00 98.62 87 GLU A CA 1
ATOM 654 C C . GLU A 1 87 ? 6.725 -6.922 -20.450 1.00 98.62 87 GLU A C 1
ATOM 656 O O . GLU A 1 87 ? 5.818 -7.602 -20.916 1.00 98.62 87 GLU A O 1
ATOM 661 N N . ASP A 1 88 ? 7.486 -7.358 -19.440 1.00 98.75 88 ASP A N 1
ATOM 662 C CA . ASP A 1 88 ? 7.418 -8.732 -18.918 1.00 98.75 88 ASP A CA 1
ATOM 663 C C . ASP A 1 88 ? 6.033 -9.047 -18.320 1.00 98.75 88 ASP A C 1
ATOM 665 O O . ASP A 1 88 ? 5.427 -10.062 -18.656 1.00 98.75 88 ASP A O 1
ATOM 669 N N . VAL A 1 89 ? 5.466 -8.129 -17.520 1.00 98.75 89 VAL A N 1
ATOM 670 C CA . VAL A 1 89 ? 4.095 -8.276 -16.981 1.00 98.75 89 VAL A CA 1
ATOM 671 C C . VAL A 1 89 ? 3.041 -8.304 -18.098 1.00 98.75 89 VAL A C 1
ATOM 673 O O . VAL A 1 89 ? 2.034 -9.003 -17.984 1.00 98.75 89 VAL A O 1
ATOM 676 N N . LEU A 1 90 ? 3.250 -7.557 -19.186 1.00 98.81 90 LEU A N 1
ATOM 677 C CA . LEU A 1 90 ? 2.335 -7.532 -20.328 1.00 98.81 90 LEU A CA 1
ATOM 678 C C . LEU A 1 90 ? 2.400 -8.833 -21.141 1.00 98.81 90 LEU A C 1
ATOM 680 O O . LEU A 1 90 ? 1.361 -9.360 -21.541 1.00 98.81 90 LEU A O 1
ATOM 684 N N . GLU A 1 91 ? 3.600 -9.356 -21.387 1.00 98.75 91 GLU A N 1
ATOM 685 C CA . GLU A 1 91 ? 3.785 -10.608 -22.119 1.00 98.75 91 GLU A CA 1
ATOM 686 C C . GLU A 1 91 ? 3.315 -11.822 -21.306 1.00 98.75 91 GLU A C 1
ATOM 688 O O . GLU A 1 91 ? 2.742 -12.734 -21.902 1.00 98.75 91 GLU A O 1
ATOM 693 N N . ASP A 1 92 ? 3.447 -11.817 -19.975 1.00 98.56 92 ASP A N 1
ATOM 694 C CA . ASP A 1 92 ? 2.883 -12.860 -19.104 1.00 98.56 92 ASP A CA 1
ATOM 695 C C . ASP A 1 92 ? 1.345 -12.931 -19.235 1.00 98.56 92 ASP A C 1
ATOM 697 O O . ASP A 1 92 ? 0.787 -14.020 -19.391 1.00 98.56 92 ASP A O 1
ATOM 701 N N . ILE A 1 93 ? 0.654 -11.781 -19.270 1.00 98.62 93 ILE A N 1
ATOM 702 C CA . ILE A 1 93 ? -0.811 -11.703 -19.457 1.00 98.62 93 ILE A CA 1
ATOM 703 C C . ILE A 1 93 ? -1.240 -12.173 -20.859 1.00 98.62 93 ILE A C 1
ATOM 705 O O . ILE A 1 93 ? -2.278 -12.825 -21.004 1.00 98.62 93 ILE A O 1
ATOM 709 N N . LYS A 1 94 ? -0.465 -11.865 -21.908 1.00 98.44 94 LYS A N 1
AT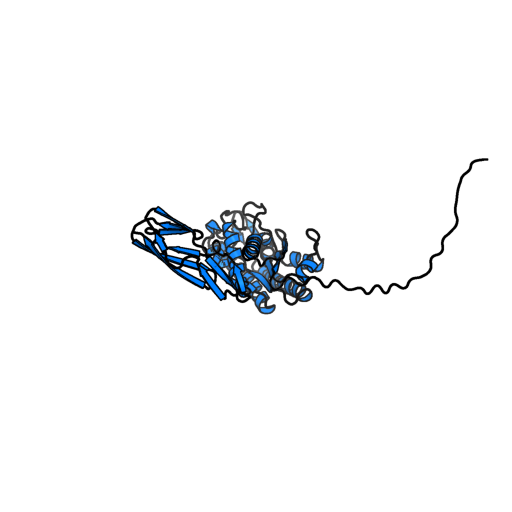OM 710 C CA . LYS A 1 94 ? -0.761 -12.299 -23.291 1.00 98.44 94 LYS A CA 1
ATOM 711 C C . LYS A 1 94 ? -0.517 -13.788 -23.522 1.00 98.44 94 LYS A C 1
ATOM 713 O O . LYS A 1 94 ? -1.268 -14.413 -24.267 1.00 98.44 94 LYS A O 1
ATOM 718 N N . HIS A 1 95 ? 0.531 -14.344 -22.918 1.00 98.44 95 HIS A N 1
ATOM 719 C CA . HIS A 1 95 ? 0.882 -15.763 -23.037 1.00 98.44 95 HIS A CA 1
ATOM 720 C C . HIS A 1 95 ? 0.136 -16.663 -22.041 1.00 98.44 95 HIS A C 1
ATOM 722 O O . HIS A 1 95 ? 0.304 -17.879 -22.093 1.00 98.44 95 HIS A O 1
ATOM 728 N N . ASP A 1 96 ? -0.697 -16.067 -21.185 1.00 98.12 96 ASP A N 1
ATOM 729 C CA . ASP A 1 96 ? -1.536 -16.725 -20.186 1.00 98.12 96 ASP A CA 1
ATOM 730 C C . ASP A 1 96 ? -0.754 -17.655 -19.239 1.00 98.12 96 ASP A C 1
ATOM 732 O O . ASP A 1 96 ? -1.036 -18.847 -19.104 1.00 98.12 96 ASP A O 1
ATOM 736 N N . VAL A 1 97 ? 0.294 -17.111 -18.608 1.00 97.75 97 VAL A N 1
ATOM 737 C CA . VAL A 1 97 ? 1.197 -17.895 -17.754 1.00 97.75 97 VAL A CA 1
ATOM 738 C C . VAL A 1 97 ? 0.489 -18.524 -16.548 1.00 97.75 97 VAL A C 1
ATOM 740 O O . VAL A 1 97 ? -0.295 -17.890 -15.842 1.00 97.75 97 VAL A O 1
ATOM 743 N N . GLU A 1 98 ? 0.804 -19.790 -16.276 1.00 95.56 98 GLU A N 1
ATOM 744 C CA . GLU A 1 98 ? 0.238 -20.547 -15.158 1.00 95.56 98 GLU A CA 1
ATOM 745 C C . GLU A 1 98 ? 1.089 -20.401 -13.888 1.00 95.56 98 GLU A C 1
ATOM 747 O O . GLU A 1 98 ? 2.318 -20.525 -13.924 1.00 95.56 98 GLU A O 1
ATOM 752 N N . LYS A 1 99 ? 0.441 -20.211 -12.732 1.00 88.88 99 LYS A N 1
ATOM 753 C CA . LYS A 1 99 ? 1.108 -20.253 -11.426 1.00 88.88 99 LYS A CA 1
ATOM 754 C C . LYS A 1 99 ? 0.263 -20.996 -10.397 1.00 88.88 99 LYS A C 1
ATOM 756 O O . LYS A 1 99 ? -0.742 -20.494 -9.914 1.00 88.88 99 LYS A O 1
ATOM 761 N N . GLY A 1 100 ? 0.724 -22.186 -10.013 1.00 84.25 100 GLY A N 1
ATOM 762 C CA . GLY A 1 100 ? 0.100 -22.985 -8.954 1.00 84.25 100 GLY A CA 1
ATOM 763 C C . GLY A 1 100 ? -1.162 -23.749 -9.368 1.00 84.25 100 GLY A C 1
ATOM 764 O O . GLY A 1 100 ? -1.890 -24.190 -8.482 1.00 84.25 100 GLY A O 1
ATOM 765 N N . GLY A 1 101 ? -1.404 -23.940 -10.671 1.00 93.19 101 GLY A N 1
ATOM 766 C CA . GLY A 1 101 ? -2.604 -24.596 -11.201 1.00 93.19 101 GLY A CA 1
ATOM 767 C C . GLY A 1 101 ? -3.703 -23.650 -11.698 1.00 93.19 101 GLY A C 1
ATOM 768 O O . GLY A 1 101 ? -4.760 -24.145 -12.072 1.00 93.19 101 GLY A O 1
ATOM 769 N N . THR A 1 102 ? -3.458 -22.335 -11.706 1.00 96.69 102 THR A N 1
ATOM 770 C CA . THR A 1 102 ? -4.371 -21.295 -12.218 1.00 96.69 102 THR A CA 1
ATOM 771 C C . THR A 1 102 ? -3.634 -20.422 -13.234 1.00 96.69 102 THR A C 1
ATOM 773 O O . THR A 1 102 ? -2.479 -20.035 -12.987 1.00 96.69 102 THR A O 1
ATOM 776 N N . SER A 1 103 ? -4.264 -20.101 -14.366 1.00 98.00 103 SER A N 1
ATOM 777 C CA . SER A 1 103 ? -3.680 -19.189 -15.363 1.00 98.00 103 SER A CA 1
ATOM 778 C C . SER A 1 103 ? -3.860 -17.720 -14.968 1.00 98.00 103 SER A C 1
ATOM 780 O O . SER A 1 103 ? -4.758 -17.369 -14.204 1.00 98.00 103 SER A O 1
ATOM 782 N N . ILE A 1 104 ? -2.983 -16.834 -15.442 1.00 98.44 104 ILE A N 1
ATOM 783 C CA . ILE A 1 104 ? -3.082 -15.404 -15.123 1.00 98.44 104 ILE A CA 1
ATOM 784 C C . ILE A 1 104 ? -4.377 -14.786 -15.667 1.00 98.44 104 ILE A C 1
ATOM 786 O O . ILE A 1 104 ? -4.952 -13.938 -14.992 1.00 98.44 104 ILE A O 1
ATOM 790 N N . ARG A 1 105 ? -4.887 -15.213 -16.832 1.00 98.50 105 ARG A N 1
ATOM 791 C CA . ARG A 1 105 ? -6.163 -14.704 -17.366 1.00 98.50 105 ARG A CA 1
ATOM 792 C C . ARG A 1 105 ? -7.367 -15.290 -16.632 1.00 98.50 105 ARG A C 1
ATOM 794 O O . ARG A 1 105 ? -8.293 -14.537 -16.364 1.00 98.50 105 ARG A O 1
ATOM 801 N N . GLU A 1 106 ? -7.324 -16.564 -16.236 1.00 97.88 106 GLU A N 1
ATOM 802 C CA . GLU A 1 106 ? -8.320 -17.187 -15.347 1.00 97.88 106 GLU A CA 1
ATOM 803 C C . GLU A 1 106 ? -8.416 -16.419 -14.017 1.00 97.88 106 GLU A C 1
ATOM 805 O O . GLU A 1 106 ? -9.493 -15.981 -13.622 1.00 97.88 106 GLU A O 1
ATOM 810 N N . ALA A 1 107 ? -7.274 -16.141 -13.380 1.00 98.12 107 ALA A N 1
ATOM 811 C CA . ALA A 1 107 ? -7.214 -15.353 -12.151 1.00 98.12 107 ALA A CA 1
ATOM 812 C C . ALA A 1 107 ? -7.752 -13.919 -12.320 1.00 98.12 107 ALA A C 1
ATOM 814 O O . ALA A 1 107 ? -8.331 -13.364 -11.388 1.00 98.12 107 ALA A O 1
ATOM 815 N N . LEU A 1 108 ? -7.554 -13.305 -13.490 1.00 98.50 108 LEU A N 1
ATOM 816 C CA . LEU A 1 108 ? -8.055 -11.963 -13.799 1.00 98.50 108 LEU A CA 1
ATOM 817 C C . LEU A 1 108 ? -9.554 -11.941 -14.149 1.00 98.50 108 LEU A C 1
ATOM 819 O O . LEU A 1 108 ? -10.182 -10.902 -13.952 1.00 98.50 108 LEU A O 1
ATOM 823 N N . GLU A 1 109 ? -10.135 -13.047 -14.630 1.00 97.81 109 GLU A N 1
ATOM 824 C CA . GLU A 1 109 ? -11.568 -13.146 -14.955 1.00 97.81 109 GLU A CA 1
ATOM 825 C C . GLU A 1 109 ? -12.447 -13.009 -13.703 1.00 97.81 109 GLU A C 1
ATOM 827 O O . GLU A 1 109 ? -13.411 -12.245 -13.730 1.00 97.81 109 GLU A O 1
ATOM 832 N N . ASP A 1 110 ? -12.069 -13.647 -12.591 1.00 94.38 110 ASP A N 1
ATOM 833 C CA . ASP A 1 110 ? -12.828 -13.595 -11.331 1.00 94.38 110 ASP A CA 1
ATOM 834 C C . ASP A 1 110 ? -12.479 -12.381 -10.429 1.00 94.38 110 ASP A C 1
ATOM 836 O O . ASP A 1 110 ? -13.297 -11.973 -9.607 1.00 94.38 110 ASP A O 1
ATOM 840 N N . ALA A 1 111 ? -11.300 -11.759 -10.571 1.00 97.38 111 ALA A N 1
ATOM 841 C CA . ALA A 1 111 ? -10.785 -10.781 -9.598 1.00 97.38 111 ALA A CA 1
ATOM 842 C C . ALA A 1 111 ? -11.599 -9.473 -9.460 1.00 97.38 111 ALA A C 1
ATOM 844 O O . ALA A 1 111 ? -11.616 -8.638 -10.367 1.00 97.38 111 ALA A O 1
ATOM 845 N N . GLU A 1 112 ? -12.157 -9.188 -8.275 1.00 96.94 112 GLU A N 1
ATOM 846 C CA . GLU A 1 112 ? -12.697 -7.851 -7.976 1.00 96.94 112 GLU A CA 1
ATOM 847 C C . GLU A 1 112 ? -11.604 -6.796 -7.708 1.00 96.94 112 GLU A C 1
ATOM 849 O O . GLU A 1 112 ? -11.837 -5.607 -7.940 1.00 96.94 112 GLU A O 1
ATOM 854 N N . VAL A 1 113 ? -10.414 -7.193 -7.233 1.00 98.12 113 VAL A N 1
ATOM 855 C CA . VAL A 1 113 ? -9.304 -6.270 -6.915 1.00 98.12 113 VAL A CA 1
ATOM 856 C C . VAL A 1 113 ? -8.001 -6.714 -7.568 1.00 98.12 113 VAL A C 1
ATOM 858 O O . VAL A 1 113 ? -7.551 -7.845 -7.391 1.00 98.12 113 VAL A O 1
ATOM 861 N N . ILE A 1 114 ? -7.326 -5.778 -8.241 1.00 98.81 114 ILE A N 1
ATOM 862 C CA . ILE A 1 114 ? -6.007 -6.005 -8.841 1.00 98.81 114 ILE A CA 1
ATOM 863 C C . ILE A 1 114 ? -5.029 -4.924 -8.377 1.00 98.81 114 ILE A C 1
ATOM 865 O O . ILE A 1 114 ? -5.302 -3.733 -8.526 1.00 98.81 114 ILE A O 1
ATOM 869 N N . THR A 1 115 ? -3.858 -5.309 -7.864 1.00 98.88 115 THR A N 1
ATOM 870 C CA . THR A 1 115 ? -2.745 -4.366 -7.622 1.00 98.88 115 THR A CA 1
ATOM 871 C C . THR A 1 115 ? -1.630 -4.589 -8.633 1.00 98.88 115 THR A C 1
ATOM 873 O O . THR A 1 115 ? -1.205 -5.731 -8.789 1.00 98.88 115 THR A O 1
ATOM 876 N N . LEU A 1 116 ? -1.130 -3.518 -9.254 1.00 98.81 116 LEU A N 1
ATOM 877 C CA . LEU A 1 116 ? -0.061 -3.550 -10.254 1.00 98.81 116 LEU A CA 1
ATOM 878 C C . LEU A 1 116 ? 1.140 -2.697 -9.822 1.00 98.81 116 LEU A C 1
ATOM 880 O O . LEU A 1 116 ? 0.992 -1.519 -9.492 1.00 98.81 116 LEU A O 1
ATOM 884 N N . ASP A 1 117 ? 2.324 -3.293 -9.889 1.00 97.19 117 ASP A N 1
ATOM 885 C CA . ASP A 1 117 ? 3.622 -2.698 -9.561 1.00 97.19 117 ASP A CA 1
ATOM 886 C C . ASP A 1 117 ? 4.632 -3.050 -10.668 1.00 97.19 117 ASP A C 1
ATOM 888 O O . ASP A 1 117 ? 5.206 -4.133 -10.687 1.00 97.19 117 ASP A O 1
ATOM 892 N N . ALA A 1 118 ? 4.777 -2.164 -11.652 1.00 95.62 118 ALA A N 1
ATOM 893 C CA . ALA A 1 118 ? 5.778 -2.273 -12.713 1.00 95.62 118 ALA A CA 1
ATOM 894 C C . ALA A 1 118 ? 6.100 -0.878 -13.278 1.00 95.62 118 ALA A C 1
ATOM 896 O O . ALA A 1 118 ? 5.240 0.009 -13.301 1.00 95.62 118 ALA A O 1
ATOM 897 N N . GLY A 1 119 ? 7.325 -0.684 -13.776 1.00 92.38 119 GLY A N 1
ATOM 898 C CA . GLY A 1 119 ? 7.785 0.581 -14.367 1.00 92.38 119 GLY A CA 1
ATOM 899 C C . GLY A 1 119 ? 9.069 1.143 -13.764 1.00 92.38 119 GLY A C 1
ATOM 900 O O . GLY A 1 119 ? 9.707 1.986 -14.396 1.00 92.38 119 GLY A O 1
ATOM 901 N N . ALA A 1 120 ? 9.480 0.683 -12.577 1.00 92.31 120 ALA A N 1
ATOM 902 C CA . ALA A 1 120 ? 10.783 1.043 -12.025 1.00 92.31 120 ALA A CA 1
ATOM 903 C C . ALA A 1 120 ? 11.919 0.372 -12.807 1.00 92.31 120 ALA A C 1
ATOM 905 O O . ALA A 1 120 ? 12.823 1.069 -13.264 1.00 92.31 120 ALA A O 1
ATOM 906 N N . ASN A 1 121 ? 11.864 -0.951 -13.014 1.00 96.00 121 ASN A N 1
ATOM 907 C CA . ASN A 1 121 ? 12.942 -1.700 -13.678 1.00 96.00 121 ASN A CA 1
ATOM 908 C C . ASN A 1 121 ? 13.222 -1.200 -15.105 1.00 96.00 121 ASN A C 1
ATOM 910 O O . ASN A 1 121 ? 14.383 -1.072 -15.491 1.00 96.00 121 ASN A O 1
ATOM 914 N N . ASP A 1 122 ? 12.181 -0.791 -15.835 1.00 95.94 122 ASP A N 1
ATOM 915 C CA . ASP A 1 122 ? 12.253 -0.134 -17.146 1.00 95.94 122 ASP A CA 1
ATOM 916 C C . ASP A 1 122 ? 13.224 1.068 -17.158 1.00 95.94 122 ASP A C 1
ATOM 918 O O . ASP A 1 122 ? 13.934 1.280 -18.140 1.00 95.94 122 ASP A O 1
ATOM 922 N N . LEU A 1 123 ? 13.290 1.836 -16.061 1.00 91.50 123 LEU A N 1
ATOM 923 C CA . LEU A 1 123 ? 14.223 2.957 -15.871 1.00 91.50 123 LEU A CA 1
ATOM 924 C C . LEU A 1 123 ? 15.508 2.564 -15.127 1.00 91.50 123 LEU A C 1
ATOM 926 O O . LEU A 1 123 ? 16.564 3.119 -15.432 1.00 91.50 123 LEU A O 1
ATOM 930 N N . LEU A 1 124 ? 15.457 1.620 -14.177 1.00 88.38 124 LEU A N 1
ATOM 931 C CA . LEU A 1 124 ? 16.642 1.143 -13.449 1.00 88.38 124 LEU A CA 1
ATOM 932 C C . LEU A 1 124 ? 17.669 0.502 -14.397 1.00 88.38 124 LEU A C 1
ATOM 934 O O . LEU A 1 124 ? 18.868 0.667 -14.186 1.00 88.38 124 LEU A O 1
ATOM 938 N N . HIS A 1 125 ? 17.220 -0.156 -15.471 1.00 88.81 125 HIS A N 1
ATOM 939 C CA . HIS A 1 125 ? 18.094 -0.721 -16.506 1.00 88.81 125 HIS A CA 1
ATOM 940 C C . HIS A 1 125 ? 18.878 0.331 -17.317 1.00 88.81 125 HIS A C 1
ATOM 942 O O . HIS A 1 125 ? 19.892 -0.010 -17.924 1.00 88.81 125 HIS A O 1
ATOM 948 N N . GLU A 1 126 ? 18.471 1.605 -17.289 1.00 88.62 126 GLU A N 1
ATOM 949 C CA . GLU A 1 126 ? 19.204 2.717 -17.915 1.00 88.62 126 GLU A CA 1
ATOM 950 C C . GLU A 1 126 ? 20.096 3.497 -16.929 1.00 88.62 126 GLU A C 1
ATOM 952 O O . GLU A 1 126 ? 20.786 4.445 -17.323 1.00 88.62 126 GLU A O 1
ATOM 957 N N . LEU A 1 127 ? 20.127 3.102 -15.648 1.00 86.88 127 LEU A N 1
ATOM 958 C CA . LEU A 1 127 ? 21.008 3.704 -14.650 1.00 86.88 127 LEU A CA 1
ATOM 959 C C . LEU A 1 127 ? 22.439 3.174 -14.761 1.00 86.88 127 LEU A C 1
ATOM 961 O O . LEU A 1 127 ? 22.718 1.986 -14.615 1.00 86.88 127 LEU A O 1
ATOM 965 N N . THR A 1 128 ? 23.388 4.096 -14.894 1.00 86.12 128 THR A N 1
ATOM 966 C CA . THR A 1 128 ? 24.810 3.815 -14.694 1.00 86.12 128 THR A CA 1
ATOM 967 C C . THR A 1 128 ? 25.150 4.017 -13.218 1.00 86.12 128 THR A C 1
ATOM 969 O O . THR A 1 128 ? 25.323 5.149 -12.754 1.00 86.12 128 THR A O 1
ATOM 972 N N . ILE A 1 129 ? 25.226 2.907 -12.478 1.00 83.88 129 ILE A N 1
ATOM 973 C CA . ILE A 1 129 ? 25.597 2.854 -11.055 1.00 83.88 129 ILE A CA 1
ATOM 974 C C . ILE A 1 129 ? 27.096 2.545 -10.929 1.00 83.88 129 ILE A C 1
ATOM 976 O O . ILE A 1 129 ? 27.601 1.610 -11.547 1.00 83.88 129 ILE A O 1
ATOM 980 N N . THR A 1 130 ? 27.820 3.332 -10.130 1.00 83.06 130 THR A N 1
ATOM 981 C CA . THR A 1 130 ? 29.276 3.211 -9.927 1.00 83.06 130 THR A CA 1
ATOM 982 C C . THR A 1 130 ? 29.680 3.573 -8.495 1.00 83.06 130 THR A C 1
ATOM 984 O O . THR A 1 130 ? 28.910 4.210 -7.780 1.00 83.06 130 THR A O 1
ATOM 987 N N . ASP A 1 131 ? 30.935 3.309 -8.115 1.00 77.75 131 ASP A N 1
ATOM 988 C CA . ASP A 1 131 ? 31.549 3.777 -6.854 1.00 77.75 131 ASP A CA 1
ATOM 989 C C . ASP A 1 131 ? 31.469 5.305 -6.637 1.00 77.75 131 ASP A C 1
ATOM 991 O O . ASP A 1 131 ? 31.702 5.795 -5.533 1.00 77.75 131 ASP A O 1
ATOM 995 N N . LYS A 1 132 ? 31.187 6.079 -7.696 1.00 75.75 132 LYS A N 1
ATOM 996 C CA . LYS A 1 132 ? 31.033 7.541 -7.649 1.00 75.75 132 LYS A CA 1
ATOM 997 C C . LYS A 1 132 ? 29.581 7.989 -7.472 1.00 75.75 132 LYS A C 1
ATOM 999 O O . LYS A 1 132 ? 29.358 9.163 -7.187 1.00 75.75 132 LYS A O 1
ATOM 1004 N N . GLY A 1 133 ? 28.612 7.093 -7.657 1.00 81.12 133 GLY A N 1
ATOM 1005 C CA . GLY A 1 133 ? 27.193 7.420 -7.625 1.00 81.12 133 GLY A CA 1
ATOM 1006 C C . GLY A 1 133 ? 26.355 6.789 -8.732 1.00 81.12 133 GLY A C 1
ATOM 1007 O O . GLY A 1 133 ? 26.839 5.990 -9.540 1.00 81.12 133 GLY A O 1
ATOM 1008 N N . VAL A 1 134 ? 25.090 7.206 -8.755 1.00 85.06 134 VAL A N 1
ATOM 1009 C CA . VAL A 1 134 ? 24.082 6.867 -9.768 1.00 85.06 134 VAL A CA 1
ATOM 1010 C C . VAL A 1 134 ? 23.981 8.001 -10.790 1.00 85.06 134 VAL A C 1
ATOM 1012 O O . VAL A 1 134 ? 24.022 9.176 -10.432 1.00 85.06 134 VAL A O 1
ATOM 1015 N N . SER A 1 135 ? 23.834 7.650 -12.066 1.00 85.56 135 SER A N 1
ATOM 1016 C CA . SER A 1 135 ? 23.628 8.593 -13.171 1.00 85.56 135 SER A CA 1
ATOM 1017 C C . SER A 1 135 ? 22.727 7.980 -14.246 1.00 85.56 135 SER A C 1
ATOM 1019 O O . SER A 1 135 ? 22.627 6.757 -14.341 1.00 85.56 135 SER A O 1
ATOM 1021 N N . ILE A 1 136 ? 22.070 8.818 -15.048 1.00 86.25 136 ILE A N 1
ATOM 1022 C CA . ILE A 1 136 ? 21.169 8.403 -16.131 1.00 86.25 136 ILE A CA 1
ATOM 1023 C C . ILE A 1 136 ? 21.380 9.291 -17.359 1.00 86.25 136 ILE A C 1
ATOM 1025 O O . ILE A 1 136 ? 21.689 10.475 -17.227 1.00 86.25 136 ILE A O 1
ATOM 1029 N N . ASP A 1 137 ? 21.207 8.722 -18.548 1.00 89.44 137 ASP A N 1
ATOM 1030 C CA . ASP A 1 137 ? 21.220 9.464 -19.809 1.00 89.44 137 ASP A CA 1
ATOM 1031 C C . ASP A 1 137 ? 19.868 10.187 -20.010 1.00 89.44 137 ASP A C 1
ATOM 1033 O O . ASP A 1 137 ? 18.847 9.519 -20.220 1.00 89.44 137 ASP A O 1
ATOM 1037 N N . PRO A 1 138 ? 19.813 11.534 -19.935 1.00 87.25 138 PRO A N 1
ATOM 1038 C CA . PRO A 1 138 ? 18.555 12.274 -19.993 1.00 87.25 138 PRO A CA 1
ATOM 1039 C C . PRO A 1 138 ? 17.855 12.170 -21.355 1.00 87.25 138 PRO A C 1
ATOM 1041 O O . PRO A 1 138 ? 16.630 12.305 -21.402 1.00 87.25 138 PRO A O 1
ATOM 1044 N N . ASP A 1 139 ? 18.586 11.883 -22.439 1.00 91.06 139 ASP A N 1
ATOM 1045 C CA . ASP A 1 139 ? 18.016 11.768 -23.787 1.00 91.06 139 ASP A CA 1
ATOM 1046 C C . ASP A 1 139 ? 17.250 10.443 -23.977 1.00 91.06 139 ASP A C 1
ATOM 1048 O O . ASP A 1 139 ? 16.348 10.361 -24.816 1.00 91.06 139 ASP A O 1
ATOM 1052 N N . LYS A 1 140 ? 17.526 9.421 -23.151 1.00 91.00 140 LYS A N 1
ATOM 1053 C CA . LYS A 1 140 ? 16.780 8.147 -23.140 1.00 91.00 140 LYS A CA 1
ATOM 1054 C C . LYS A 1 140 ? 15.464 8.215 -22.372 1.00 91.00 140 LYS A C 1
ATOM 1056 O O . LYS A 1 140 ? 14.482 7.586 -22.772 1.00 91.00 140 LYS A O 1
ATOM 1061 N N . VAL A 1 141 ? 15.419 8.986 -21.282 1.00 92.62 141 VAL A N 1
ATOM 1062 C CA . VAL A 1 141 ? 14.271 9.049 -20.353 1.00 92.62 141 VAL A CA 1
ATOM 1063 C C . VAL A 1 141 ? 12.919 9.317 -21.047 1.00 92.62 141 VAL A C 1
ATOM 1065 O O . VAL A 1 141 ? 11.911 8.773 -20.598 1.00 92.62 141 VAL A O 1
ATOM 1068 N N . PRO A 1 142 ? 12.799 10.134 -22.117 1.00 94.81 142 PRO A N 1
ATOM 1069 C CA . PRO A 1 142 ? 11.563 10.239 -22.896 1.00 94.81 142 PRO A CA 1
ATOM 1070 C C . PRO A 1 142 ? 11.082 8.914 -23.492 1.00 94.81 142 PRO A C 1
ATOM 1072 O O . PRO A 1 142 ? 9.925 8.561 -23.286 1.00 94.81 142 PRO A O 1
ATOM 1075 N N . ALA A 1 143 ? 11.957 8.166 -24.166 1.00 96.06 143 ALA A N 1
ATOM 1076 C CA . ALA A 1 143 ? 11.577 6.945 -24.873 1.00 96.06 143 ALA A CA 1
ATOM 1077 C C . ALA A 1 143 ? 11.135 5.825 -23.916 1.00 96.06 143 ALA A C 1
ATOM 1079 O O . ALA A 1 143 ? 10.137 5.155 -24.186 1.00 96.06 143 ALA A O 1
ATOM 1080 N N . VAL A 1 144 ? 11.837 5.673 -22.786 1.00 96.19 144 VAL A N 1
ATOM 1081 C CA . VAL A 1 144 ? 11.508 4.693 -21.736 1.00 96.19 144 VAL A CA 1
ATOM 1082 C C . VAL A 1 144 ? 10.165 5.016 -21.087 1.00 96.19 144 VAL A C 1
ATOM 1084 O O . VAL A 1 144 ? 9.282 4.166 -21.031 1.00 96.19 144 VAL A O 1
ATOM 1087 N N . VAL A 1 145 ? 9.963 6.266 -20.656 1.00 96.50 145 VAL A N 1
ATOM 1088 C CA . VAL A 1 145 ? 8.703 6.691 -20.023 1.00 96.50 145 VAL A CA 1
ATOM 1089 C C . VAL A 1 145 ? 7.518 6.567 -20.992 1.00 96.50 145 VAL A C 1
ATOM 1091 O O . VAL A 1 145 ? 6.426 6.171 -20.584 1.00 96.50 145 VAL A O 1
ATOM 1094 N N . ASP A 1 146 ? 7.724 6.831 -22.285 1.00 97.44 146 ASP A N 1
ATOM 1095 C CA . ASP A 1 146 ? 6.694 6.609 -23.3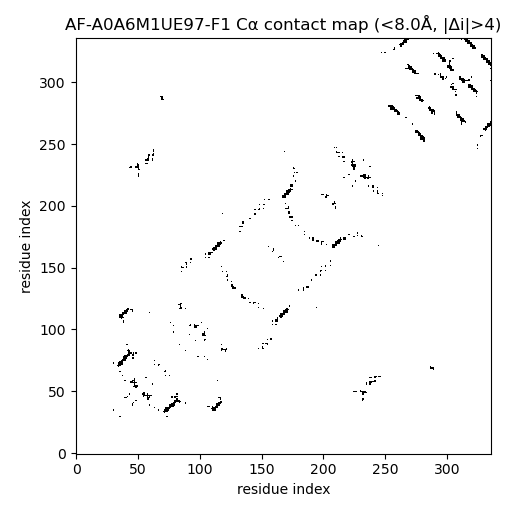02 1.00 97.44 146 ASP A CA 1
ATOM 1096 C C . ASP A 1 146 ? 6.417 5.110 -23.561 1.00 97.44 146 ASP A C 1
ATOM 1098 O O . ASP A 1 146 ? 5.295 4.781 -23.952 1.00 97.44 146 ASP A O 1
ATOM 1102 N N . GLN A 1 147 ? 7.378 4.197 -23.337 1.00 98.31 147 GLN A N 1
ATOM 1103 C CA . GLN A 1 147 ? 7.140 2.741 -23.360 1.00 98.31 147 GLN A CA 1
ATOM 1104 C C . GLN A 1 147 ? 6.351 2.294 -22.126 1.00 98.31 147 GLN A C 1
ATOM 1106 O O . GLN A 1 147 ? 5.297 1.688 -22.290 1.00 98.31 147 GLN A O 1
ATOM 1111 N N . VAL A 1 148 ? 6.763 2.704 -20.921 1.00 98.50 148 VAL A N 1
ATOM 1112 C CA . VAL A 1 148 ? 6.022 2.468 -19.665 1.00 98.50 148 VAL A CA 1
ATOM 1113 C C . VAL A 1 148 ? 4.565 2.932 -19.788 1.00 98.50 148 VAL A C 1
ATOM 1115 O O . VAL A 1 148 ? 3.646 2.204 -19.419 1.00 98.50 148 VAL A O 1
ATOM 1118 N N . TYR A 1 149 ? 4.318 4.105 -20.387 1.00 98.62 149 TYR A N 1
ATOM 1119 C CA . TYR A 1 149 ? 2.958 4.588 -20.660 1.00 98.62 149 TYR A CA 1
ATOM 1120 C C . TYR A 1 149 ? 2.159 3.661 -21.594 1.00 98.62 149 TYR A C 1
ATOM 1122 O O . TYR A 1 149 ? 0.967 3.445 -21.365 1.00 98.62 149 TYR A O 1
ATOM 1130 N N . ARG A 1 150 ? 2.780 3.143 -22.665 1.00 98.75 150 ARG A N 1
ATOM 1131 C CA . ARG A 1 150 ? 2.128 2.209 -23.602 1.00 98.75 150 ARG A CA 1
ATOM 1132 C C . ARG A 1 150 ? 1.807 0.885 -22.918 1.00 98.75 150 ARG A C 1
ATOM 1134 O O . ARG A 1 150 ? 0.675 0.423 -23.023 1.00 98.75 150 ARG A O 1
ATOM 1141 N N . ASN A 1 151 ? 2.770 0.328 -22.195 1.00 98.88 151 ASN A N 1
ATOM 1142 C CA . ASN A 1 151 ? 2.680 -1.000 -21.609 1.00 98.88 151 ASN A CA 1
ATOM 1143 C C . ASN A 1 151 ? 1.722 -1.044 -20.422 1.00 98.88 151 ASN A C 1
ATOM 1145 O O . ASN A 1 151 ? 0.828 -1.879 -20.414 1.00 98.88 151 ASN A O 1
ATOM 1149 N N . LEU A 1 152 ? 1.800 -0.092 -19.483 1.00 98.81 152 LEU A N 1
ATOM 1150 C CA . LEU A 1 152 ? 0.823 -0.002 -18.389 1.00 98.81 152 LEU A CA 1
ATOM 1151 C C . LEU A 1 152 ? -0.603 0.227 -18.911 1.00 98.81 152 LEU A C 1
ATOM 1153 O O . LEU A 1 152 ? -1.553 -0.299 -18.337 1.00 98.81 152 LEU A O 1
ATOM 1157 N N . LYS A 1 153 ? -0.776 0.969 -20.016 1.00 98.75 153 LYS A N 1
ATOM 1158 C CA . LYS A 1 153 ? -2.091 1.077 -20.662 1.00 98.75 153 LYS A CA 1
ATOM 1159 C C . LYS A 1 153 ? -2.525 -0.265 -21.266 1.00 98.75 153 LYS A C 1
ATOM 1161 O O . LYS A 1 153 ? -3.666 -0.650 -21.055 1.00 98.75 153 LYS A O 1
ATOM 1166 N N . ALA A 1 154 ? -1.641 -0.965 -21.977 1.00 98.88 154 ALA A N 1
ATOM 1167 C CA . ALA A 1 154 ? -1.942 -2.257 -22.593 1.00 98.88 154 ALA A CA 1
ATOM 1168 C C . ALA A 1 154 ? -2.257 -3.347 -21.552 1.00 98.88 154 ALA A C 1
ATOM 1170 O O . ALA A 1 154 ? -3.214 -4.084 -21.738 1.00 98.88 154 ALA A O 1
ATOM 1171 N N . ILE A 1 155 ? -1.535 -3.390 -20.424 1.00 98.94 155 ILE A N 1
ATOM 1172 C CA . ILE A 1 155 ? -1.833 -4.270 -19.281 1.00 98.94 155 ILE A CA 1
ATOM 1173 C C . ILE A 1 155 ? -3.266 -4.026 -18.798 1.00 98.94 155 ILE A C 1
ATOM 1175 O O . ILE A 1 155 ? -4.040 -4.965 -18.643 1.00 98.94 155 ILE A O 1
ATOM 1179 N N . VAL A 1 156 ? -3.651 -2.762 -18.602 1.00 98.88 156 VAL A N 1
ATOM 1180 C CA . VAL A 1 156 ? -5.010 -2.424 -18.159 1.00 98.88 156 VAL A CA 1
ATOM 1181 C C . VAL A 1 156 ? -6.063 -2.685 -19.242 1.00 98.88 156 VAL A C 1
ATOM 1183 O O . VAL A 1 156 ? -7.179 -3.061 -18.897 1.00 98.88 156 VAL A O 1
ATOM 1186 N N . ASP A 1 157 ? -5.735 -2.522 -20.526 1.00 98.62 157 ASP A N 1
ATOM 1187 C CA . ASP A 1 157 ? -6.632 -2.881 -21.631 1.00 98.62 157 ASP A CA 1
ATOM 1188 C C . ASP A 1 157 ? -6.905 -4.397 -21.652 1.00 98.62 157 ASP A C 1
ATOM 1190 O O . ASP A 1 157 ? -8.066 -4.791 -21.683 1.00 98.62 157 ASP A O 1
ATOM 1194 N N . GLU A 1 158 ? -5.862 -5.232 -21.565 1.00 98.75 158 GLU A N 1
ATOM 1195 C CA . GLU A 1 158 ? -5.956 -6.703 -21.512 1.00 98.75 158 GLU A CA 1
ATOM 1196 C C . GLU A 1 158 ? -6.768 -7.174 -20.295 1.00 98.75 158 GLU A C 1
ATOM 1198 O O . GLU A 1 158 ? -7.689 -7.979 -20.434 1.00 98.75 158 GLU A O 1
ATOM 1203 N N . ILE A 1 159 ? -6.484 -6.620 -19.108 1.00 98.75 159 ILE A N 1
ATOM 1204 C CA . ILE A 1 159 ? -7.256 -6.889 -17.884 1.00 98.75 159 ILE A CA 1
ATOM 1205 C C . ILE A 1 159 ? -8.733 -6.535 -18.095 1.00 98.75 159 ILE A C 1
ATOM 1207 O O . ILE A 1 159 ? -9.605 -7.333 -17.762 1.00 98.75 159 ILE A O 1
ATOM 1211 N N . LYS A 1 160 ? -9.029 -5.357 -18.663 1.00 98.12 160 LYS A N 1
ATOM 1212 C CA . LYS A 1 160 ? -10.405 -4.881 -18.880 1.00 98.12 160 LYS A CA 1
ATOM 1213 C C . LYS A 1 160 ? -11.123 -5.540 -20.063 1.00 98.12 160 LYS A C 1
ATOM 1215 O O . LYS A 1 160 ? -12.339 -5.385 -20.163 1.00 98.12 160 LYS A O 1
ATOM 1220 N N . GLU A 1 161 ? -10.417 -6.269 -20.927 1.00 97.69 161 GLU A N 1
ATOM 1221 C CA . GLU A 1 161 ? -11.016 -7.142 -21.943 1.00 97.69 161 GLU A CA 1
ATOM 1222 C C . GLU A 1 161 ? -11.512 -8.462 -21.334 1.00 97.69 161 GLU A C 1
ATOM 1224 O O . GLU A 1 161 ? -12.589 -8.926 -21.705 1.00 97.69 161 GLU A O 1
ATOM 1229 N N . VAL A 1 162 ? -10.777 -9.027 -20.366 1.00 97.25 162 VAL A N 1
ATOM 1230 C CA . VAL A 1 162 ? -11.200 -10.233 -19.630 1.00 97.25 162 VAL A CA 1
ATOM 1231 C C . VAL A 1 162 ? -12.248 -9.887 -18.563 1.00 97.25 162 VAL A C 1
ATOM 1233 O O . VAL A 1 162 ? -13.330 -10.467 -18.549 1.00 97.25 162 VAL A O 1
ATOM 1236 N N . ASN A 1 163 ? -11.968 -8.897 -17.710 1.00 98.12 163 ASN A N 1
ATOM 1237 C CA . ASN A 1 163 ? -12.839 -8.476 -16.613 1.00 98.12 163 ASN A CA 1
ATOM 1238 C C . ASN A 1 163 ? -13.047 -6.946 -16.628 1.00 98.12 163 ASN A C 1
ATOM 1240 O O . ASN A 1 163 ? -12.226 -6.183 -16.103 1.00 98.12 163 ASN A O 1
ATOM 1244 N N . PRO A 1 164 ? -14.158 -6.451 -17.209 1.00 96.88 164 PRO A N 1
ATOM 1245 C CA . PRO A 1 164 ? -14.415 -5.019 -17.334 1.00 96.88 164 PRO A CA 1
ATOM 1246 C C . PRO A 1 164 ? -14.740 -4.327 -16.001 1.00 96.88 164 PRO A C 1
ATOM 1248 O O . PRO A 1 164 ? -14.645 -3.097 -15.932 1.00 96.88 164 PRO A O 1
ATOM 1251 N N . ASP A 1 165 ? -15.063 -5.075 -14.941 1.00 94.81 165 ASP A N 1
ATOM 1252 C CA . ASP A 1 165 ? -15.521 -4.543 -13.652 1.00 94.81 165 ASP A CA 1
ATOM 1253 C C . ASP A 1 165 ? -14.395 -4.467 -12.593 1.00 94.81 165 ASP A C 1
ATOM 1255 O O . ASP A 1 165 ? -14.452 -3.592 -11.736 1.00 94.81 165 ASP A O 1
ATOM 1259 N N . ALA A 1 166 ? -13.312 -5.252 -12.712 1.00 96.50 166 ALA A N 1
ATOM 1260 C CA . ALA A 1 166 ? -12.192 -5.306 -11.751 1.00 96.50 166 ALA A CA 1
ATOM 1261 C C . ALA A 1 166 ? -11.593 -3.938 -11.352 1.00 96.50 166 ALA A C 1
ATOM 1263 O O . ALA A 1 166 ? -11.205 -3.135 -12.209 1.00 96.50 166 ALA A O 1
ATOM 1264 N N . GLU A 1 167 ? -11.426 -3.670 -10.060 1.00 97.62 167 GLU A N 1
ATOM 1265 C CA . GLU A 1 167 ? -10.876 -2.403 -9.567 1.00 97.62 167 GLU A CA 1
ATOM 1266 C C . GLU A 1 167 ? -9.339 -2.472 -9.474 1.00 97.62 167 GLU A C 1
ATOM 1268 O O . GLU A 1 167 ? -8.765 -3.210 -8.670 1.00 97.62 167 GLU A O 1
ATOM 1273 N N . ILE A 1 168 ? -8.662 -1.702 -10.335 1.00 98.69 168 ILE A N 1
ATOM 1274 C CA . ILE A 1 168 ? -7.208 -1.782 -10.561 1.00 98.69 168 ILE A CA 1
ATOM 1275 C C . ILE A 1 168 ? -6.482 -0.642 -9.836 1.00 98.69 168 ILE A C 1
ATOM 1277 O O . ILE A 1 168 ? -6.801 0.530 -10.042 1.00 98.69 168 ILE A O 1
ATOM 1281 N N . TYR A 1 169 ? -5.452 -0.977 -9.061 1.00 98.75 169 TYR A N 1
ATOM 1282 C CA . TYR A 1 169 ? -4.636 -0.062 -8.260 1.00 98.75 169 TYR A CA 1
ATOM 1283 C C . TYR A 1 169 ? -3.173 -0.126 -8.714 1.00 98.75 169 TYR A C 1
ATOM 1285 O O . TYR A 1 169 ? -2.500 -1.125 -8.470 1.00 98.75 169 TYR A O 1
ATOM 1293 N N . ILE A 1 170 ? -2.669 0.927 -9.367 1.00 98.81 170 ILE A N 1
ATOM 1294 C CA . ILE A 1 170 ? -1.292 0.971 -9.889 1.00 98.81 170 ILE A CA 1
ATOM 1295 C C . ILE A 1 170 ? -0.396 1.787 -8.950 1.00 98.81 170 ILE A C 1
ATOM 1297 O O . ILE A 1 170 ? -0.724 2.927 -8.599 1.00 98.81 170 ILE A O 1
ATOM 1301 N N . MET A 1 171 ? 0.730 1.203 -8.543 1.00 98.62 171 MET A N 1
ATOM 1302 C CA . MET A 1 171 ? 1.676 1.806 -7.606 1.00 98.62 171 MET A CA 1
ATOM 1303 C C . MET A 1 171 ? 2.511 2.913 -8.262 1.00 98.62 171 MET A C 1
ATOM 1305 O O . MET A 1 171 ? 3.055 2.730 -9.346 1.00 98.62 171 MET A O 1
ATOM 1309 N N . GLY A 1 172 ? 2.633 4.061 -7.595 1.00 98.12 172 GLY A N 1
ATOM 1310 C CA . GLY A 1 172 ? 3.699 5.033 -7.848 1.00 98.12 172 GLY A CA 1
ATOM 1311 C C . GLY A 1 172 ? 4.911 4.733 -6.971 1.00 98.12 172 GLY A C 1
ATOM 1312 O O . GLY A 1 172 ? 4.752 4.256 -5.846 1.00 98.12 172 GLY A O 1
ATOM 1313 N N . TYR A 1 173 ? 6.112 5.035 -7.454 1.00 96.38 173 TYR A N 1
ATOM 1314 C CA . TYR A 1 173 ? 7.363 4.663 -6.795 1.00 96.38 173 TYR A CA 1
ATOM 1315 C C . TYR A 1 173 ? 7.880 5.737 -5.836 1.00 96.38 173 TYR A C 1
ATOM 1317 O O . TYR A 1 173 ? 7.740 6.938 -6.062 1.00 96.38 173 TYR A O 1
ATOM 1325 N N . TYR A 1 174 ? 8.518 5.285 -4.763 1.00 96.88 174 TYR A N 1
ATOM 1326 C CA . TYR A 1 174 ? 9.284 6.117 -3.843 1.00 96.88 174 TYR A CA 1
ATOM 1327 C C . TYR A 1 174 ? 10.719 6.329 -4.348 1.00 96.88 174 TYR A C 1
ATOM 1329 O O . TYR A 1 174 ? 11.145 5.687 -5.304 1.00 96.88 174 TYR A O 1
ATOM 1337 N N . ASN A 1 175 ? 11.492 7.207 -3.698 1.00 96.00 175 ASN A N 1
ATOM 1338 C CA . ASN A 1 175 ? 12.927 7.340 -3.971 1.00 96.00 175 ASN A CA 1
ATOM 1339 C C . ASN A 1 175 ? 13.683 6.090 -3.474 1.00 96.00 175 ASN A C 1
ATOM 1341 O O . ASN A 1 175 ? 13.801 5.928 -2.257 1.00 96.00 175 ASN A O 1
ATOM 1345 N N . PRO A 1 176 ? 14.227 5.231 -4.359 1.00 92.81 176 PRO A N 1
ATOM 1346 C CA . PRO A 1 176 ? 14.882 3.990 -3.953 1.00 92.81 176 PRO A CA 1
ATOM 1347 C C . PRO A 1 176 ? 16.313 4.210 -3.439 1.00 92.81 176 PRO A C 1
ATOM 1349 O O . PRO A 1 176 ? 16.908 3.297 -2.876 1.00 92.81 176 PRO A O 1
ATOM 1352 N N . PHE A 1 177 ? 16.873 5.415 -3.602 1.00 93.81 177 PHE A N 1
ATOM 1353 C CA . PHE A 1 177 ? 18.244 5.744 -3.216 1.00 93.81 177 PHE A CA 1
ATOM 1354 C C . PHE A 1 177 ? 18.319 6.990 -2.296 1.00 93.81 177 PHE A C 1
ATOM 1356 O O . PHE A 1 177 ? 19.074 7.930 -2.574 1.00 93.81 177 PHE A O 1
ATOM 1363 N N . PRO A 1 178 ? 17.596 7.033 -1.156 1.00 95.50 178 PRO A N 1
ATOM 1364 C CA . PRO A 1 178 ? 17.494 8.226 -0.299 1.00 95.50 178 PRO A CA 1
ATOM 1365 C C . PRO A 1 178 ? 18.799 8.581 0.442 1.00 95.50 178 PRO A C 1
ATOM 1367 O O . PRO A 1 178 ? 18.885 9.618 1.097 1.00 95.50 178 PRO A O 1
ATOM 1370 N N . TYR A 1 179 ? 19.824 7.729 0.344 1.00 94.94 179 TYR A N 1
ATOM 1371 C CA . TYR A 1 179 ? 21.151 7.935 0.929 1.00 94.94 179 TYR A CA 1
ATOM 1372 C C . TYR A 1 179 ? 22.157 8.617 -0.016 1.00 94.94 179 TYR A C 1
ATOM 1374 O O . TYR A 1 179 ? 23.262 8.934 0.426 1.00 94.94 179 TYR A O 1
ATOM 1382 N N . LEU A 1 180 ? 21.821 8.838 -1.296 1.00 92.94 180 LEU A N 1
ATOM 1383 C CA . LEU A 1 180 ? 22.743 9.493 -2.234 1.00 92.94 180 LEU A CA 1
ATOM 1384 C C . LEU A 1 180 ? 22.933 10.989 -1.914 1.00 92.94 180 LEU A C 1
ATOM 1386 O O . LEU A 1 180 ? 21.985 11.632 -1.450 1.00 92.94 180 LEU A O 1
ATOM 1390 N N . PRO A 1 181 ? 24.117 11.562 -2.211 1.00 93.44 181 PRO A N 1
ATOM 1391 C CA . PRO A 1 181 ? 24.379 12.999 -2.118 1.00 93.44 181 PRO A CA 1
ATOM 1392 C C . PRO A 1 181 ? 23.401 13.866 -2.926 1.00 93.44 181 PRO A C 1
ATOM 1394 O O . PRO A 1 181 ? 22.863 13.436 -3.947 1.00 93.44 181 PRO A O 1
ATOM 1397 N N . ASN A 1 182 ? 23.200 15.112 -2.485 1.00 93.81 182 ASN A N 1
ATOM 1398 C CA . ASN A 1 182 ? 22.213 16.039 -3.054 1.00 93.81 182 ASN A CA 1
ATOM 1399 C C . ASN A 1 182 ? 22.348 16.231 -4.574 1.00 93.81 182 ASN A C 1
ATOM 1401 O O . ASN A 1 182 ? 21.339 16.251 -5.268 1.00 93.81 182 ASN A O 1
ATOM 1405 N N . ASP A 1 183 ? 23.572 16.309 -5.101 1.00 91.44 183 ASP A N 1
ATOM 1406 C CA . ASP A 1 183 ? 23.854 16.466 -6.535 1.00 91.44 183 ASP A CA 1
ATOM 1407 C C . ASP A 1 183 ? 23.380 15.272 -7.383 1.00 91.44 183 ASP A C 1
ATOM 1409 O O . ASP A 1 183 ? 23.139 15.419 -8.580 1.00 91.44 183 ASP A O 1
ATOM 1413 N N . GLN A 1 184 ? 23.192 14.101 -6.770 1.00 91.38 184 GLN A N 1
ATOM 1414 C CA . GLN A 1 184 ? 22.610 12.916 -7.407 1.00 91.38 184 GLN A CA 1
ATOM 1415 C C . GLN A 1 184 ? 21.093 12.850 -7.194 1.00 91.38 184 GLN A C 1
ATOM 1417 O O . GLN A 1 184 ? 20.371 12.461 -8.110 1.00 91.38 184 GLN A O 1
ATOM 1422 N N . GLN A 1 185 ? 20.586 13.312 -6.043 1.00 93.62 185 GLN A N 1
ATOM 1423 C CA . GLN A 1 185 ? 19.141 13.499 -5.829 1.00 93.62 185 GLN A CA 1
ATOM 1424 C C . GLN A 1 185 ? 18.555 14.490 -6.852 1.00 93.62 185 GLN A C 1
ATOM 1426 O O . GLN A 1 185 ? 17.505 14.228 -7.434 1.00 93.62 185 GLN A O 1
ATOM 1431 N N . GLU A 1 186 ? 19.265 15.587 -7.137 1.00 91.94 186 GLU A N 1
ATOM 1432 C CA . GLU A 1 186 ? 18.897 16.595 -8.146 1.00 91.94 186 GLU A CA 1
ATOM 1433 C C . GLU A 1 186 ? 18.819 16.029 -9.579 1.00 91.94 186 GLU A C 1
ATOM 1435 O O . GLU A 1 186 ? 18.084 16.569 -10.405 1.00 91.94 186 GLU A O 1
ATOM 1440 N N . GLN A 1 187 ? 19.517 14.925 -9.872 1.00 88.69 187 GLN A N 1
ATOM 1441 C CA . GLN A 1 187 ? 19.451 14.218 -11.159 1.00 88.69 187 GLN A CA 1
ATOM 1442 C C . GLN A 1 187 ? 18.371 13.122 -11.179 1.00 88.69 187 GLN A C 1
ATOM 1444 O O . GLN A 1 187 ? 17.681 12.954 -12.184 1.00 88.69 187 GLN A O 1
ATOM 1449 N N . LEU A 1 188 ? 18.214 12.378 -10.079 1.00 90.19 188 LEU A N 1
ATOM 1450 C CA . LEU A 1 188 ? 17.315 11.224 -9.981 1.00 90.19 188 LEU A CA 1
ATOM 1451 C C . LEU A 1 188 ? 15.844 11.622 -9.785 1.00 90.19 188 LEU A C 1
ATOM 1453 O O . LEU A 1 188 ? 14.963 11.088 -10.461 1.00 90.19 188 LEU A O 1
ATOM 1457 N N . LEU A 1 189 ? 15.561 12.551 -8.867 1.00 93.56 189 LEU A N 1
ATOM 1458 C CA . LEU A 1 189 ? 14.188 12.893 -8.478 1.00 93.56 189 LEU A CA 1
ATOM 1459 C C . LEU A 1 189 ? 13.327 13.409 -9.651 1.00 93.56 189 LEU A C 1
ATOM 1461 O O . LEU A 1 189 ? 12.186 12.965 -9.755 1.00 93.56 189 LEU A O 1
ATOM 1465 N N . PRO A 1 190 ? 13.827 14.237 -10.596 1.00 93.81 190 PRO A N 1
ATOM 1466 C CA . PRO A 1 190 ? 13.049 14.635 -11.775 1.00 93.81 190 PRO A CA 1
ATOM 1467 C C . PRO A 1 190 ? 12.662 13.473 -12.706 1.00 93.81 190 PRO A C 1
ATOM 1469 O O . PRO A 1 190 ? 11.685 13.579 -13.449 1.00 93.81 190 PRO A O 1
ATOM 1472 N N . VA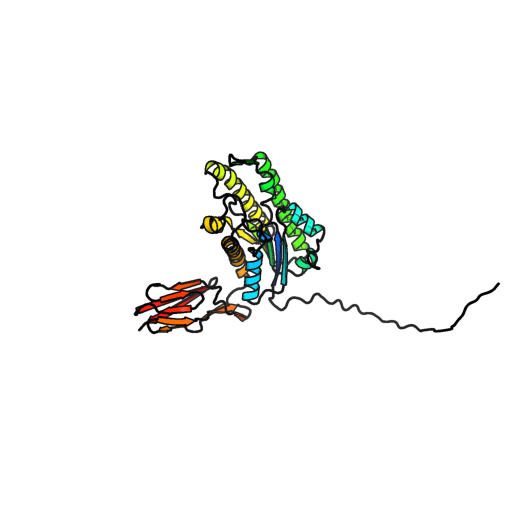L A 1 191 ? 13.408 12.363 -12.688 1.00 93.50 191 VAL A N 1
ATOM 1473 C CA . VAL A 1 191 ? 13.087 11.159 -13.471 1.00 93.50 191 VAL A CA 1
ATOM 1474 C C . VAL A 1 191 ? 12.000 10.337 -12.779 1.00 93.50 191 VAL A C 1
ATOM 1476 O O . VAL A 1 191 ? 11.054 9.909 -13.442 1.00 93.50 191 VAL A O 1
ATOM 1479 N N . LEU A 1 192 ? 12.080 10.182 -11.455 1.00 94.31 192 LEU A N 1
ATOM 1480 C CA . LEU A 1 192 ? 11.051 9.505 -10.656 1.00 94.31 192 LEU A CA 1
ATOM 1481 C C . LEU A 1 192 ? 9.725 10.279 -10.658 1.00 94.31 192 LEU A C 1
ATOM 1483 O O . LEU A 1 192 ? 8.676 9.690 -10.899 1.00 94.31 192 LEU A O 1
ATOM 1487 N N . ASP A 1 193 ? 9.766 11.607 -10.525 1.00 96.06 193 ASP A N 1
ATOM 1488 C CA . ASP A 1 193 ? 8.608 12.495 -10.696 1.00 96.06 193 ASP A CA 1
ATOM 1489 C C . ASP A 1 193 ? 7.931 12.293 -12.063 1.00 96.06 193 ASP A C 1
ATOM 1491 O O . ASP A 1 193 ? 6.704 12.199 -12.167 1.00 96.06 193 ASP A O 1
ATOM 1495 N N . LYS A 1 194 ? 8.730 12.162 -13.130 1.00 96.38 194 LYS A N 1
ATOM 1496 C CA . LYS A 1 194 ? 8.229 11.911 -14.484 1.00 96.38 194 LYS A CA 1
ATOM 1497 C C . LYS A 1 194 ? 7.622 10.509 -14.636 1.00 96.38 194 LYS A C 1
ATOM 1499 O O . LYS A 1 194 ? 6.609 10.377 -15.330 1.00 96.38 194 LYS A O 1
ATOM 1504 N N . LEU A 1 195 ? 8.186 9.487 -13.986 1.00 96.56 195 LEU A N 1
ATOM 1505 C CA . LEU A 1 195 ? 7.599 8.144 -13.902 1.00 96.56 195 LEU A CA 1
ATOM 1506 C C . LEU A 1 195 ? 6.250 8.196 -13.169 1.00 96.56 195 LEU A C 1
ATOM 1508 O O . LEU A 1 195 ? 5.226 7.841 -13.749 1.00 96.56 195 LEU A O 1
ATOM 1512 N N . ASN A 1 196 ? 6.221 8.745 -11.954 1.00 98.38 196 ASN A N 1
ATOM 1513 C CA . ASN A 1 196 ? 5.032 8.867 -11.106 1.00 98.38 196 ASN A CA 1
ATOM 1514 C C . ASN A 1 196 ? 3.894 9.632 -11.801 1.00 98.38 196 ASN A C 1
ATOM 1516 O O . ASN A 1 196 ? 2.753 9.161 -11.849 1.00 98.38 196 ASN A O 1
ATOM 1520 N N . LYS A 1 197 ? 4.202 10.758 -12.457 1.00 98.25 197 LYS A N 1
ATOM 1521 C CA . LYS A 1 197 ? 3.243 11.501 -13.298 1.00 98.25 197 LYS A CA 1
ATOM 1522 C C . LYS A 1 197 ? 2.749 10.701 -14.502 1.00 98.25 197 LYS A C 1
ATOM 1524 O O . LYS A 1 197 ? 1.620 10.909 -14.942 1.00 98.25 197 LYS A O 1
ATOM 1529 N N . THR A 1 198 ? 3.555 9.790 -15.038 1.00 98.44 198 THR A N 1
ATOM 1530 C CA . THR A 1 198 ? 3.166 8.942 -16.172 1.00 98.44 198 THR A CA 1
ATOM 1531 C C . THR A 1 198 ? 2.257 7.800 -15.733 1.00 98.44 198 THR A C 1
ATOM 1533 O O . THR A 1 198 ? 1.225 7.594 -16.368 1.00 98.44 198 THR A O 1
ATOM 1536 N N . ILE A 1 199 ? 2.554 7.138 -14.612 1.00 98.62 199 ILE A N 1
ATOM 1537 C CA . ILE A 1 199 ? 1.680 6.129 -13.994 1.00 98.62 199 ILE A CA 1
ATOM 1538 C C . ILE A 1 199 ? 0.329 6.772 -13.630 1.00 98.62 199 ILE A C 1
ATOM 1540 O O . ILE A 1 199 ? -0.722 6.302 -14.063 1.00 98.62 199 ILE A O 1
ATOM 1544 N N . SER A 1 200 ? 0.347 7.925 -12.953 1.00 98.56 200 SER A N 1
ATOM 1545 C CA . SER A 1 200 ? -0.853 8.714 -12.627 1.00 98.56 200 SER A CA 1
ATOM 1546 C C . SER A 1 200 ? -1.652 9.158 -13.871 1.00 98.56 200 SER A C 1
ATOM 1548 O O . SER A 1 200 ? -2.882 9.200 -13.861 1.00 98.56 200 SER A O 1
ATOM 1550 N N . LYS A 1 201 ? -0.980 9.434 -14.995 1.00 98.62 201 LYS A N 1
ATOM 1551 C CA . LYS A 1 201 ? -1.631 9.729 -16.282 1.00 98.62 201 LYS A CA 1
ATOM 1552 C C . LYS A 1 201 ? -2.274 8.485 -16.912 1.00 98.62 201 LYS A C 1
ATOM 1554 O O . LYS A 1 201 ? -3.320 8.629 -17.546 1.00 98.62 201 LYS A O 1
ATOM 1559 N N . VAL A 1 202 ? -1.685 7.292 -16.762 1.00 98.62 202 VAL A N 1
ATOM 1560 C CA . VAL A 1 202 ? -2.306 6.030 -17.208 1.00 98.62 202 VAL A CA 1
ATOM 1561 C C . VAL A 1 202 ? -3.583 5.780 -16.415 1.00 98.62 202 VAL A C 1
ATOM 1563 O O . VAL A 1 202 ? -4.635 5.645 -17.032 1.00 98.62 202 VAL A O 1
ATOM 1566 N N . THR A 1 203 ? -3.530 5.823 -15.081 1.00 98.50 203 THR A N 1
ATOM 1567 C CA . THR A 1 203 ? -4.689 5.525 -14.220 1.00 98.50 203 THR A CA 1
ATOM 1568 C C . THR A 1 203 ? -5.867 6.466 -14.489 1.00 98.50 203 THR A C 1
ATOM 1570 O O . THR A 1 203 ? -6.986 6.009 -14.719 1.00 98.50 203 THR A O 1
ATOM 1573 N N . VAL A 1 204 ? -5.618 7.776 -14.615 1.00 98.19 204 VAL A N 1
ATOM 1574 C CA . VAL A 1 204 ? -6.635 8.764 -15.028 1.00 98.19 204 VAL A CA 1
ATOM 1575 C C . VAL A 1 204 ? -7.199 8.468 -16.425 1.00 98.19 204 VAL A C 1
ATOM 1577 O O . VAL A 1 204 ? -8.377 8.728 -16.687 1.00 98.19 204 VAL A O 1
ATOM 1580 N N . ARG A 1 205 ? -6.391 7.923 -17.345 1.00 97.88 205 ARG A N 1
ATOM 1581 C CA . ARG A 1 205 ? -6.831 7.596 -18.709 1.00 97.88 205 ARG A CA 1
ATOM 1582 C C . ARG A 1 205 ? -7.648 6.303 -18.783 1.00 97.88 205 ARG A C 1
ATOM 1584 O O . ARG A 1 205 ? -8.541 6.234 -19.629 1.00 97.88 205 ARG A O 1
ATOM 1591 N N . THR A 1 206 ? -7.356 5.323 -17.930 1.00 97.19 206 THR A N 1
ATOM 1592 C CA . THR A 1 206 ? -8.016 4.006 -17.872 1.00 97.19 206 THR A CA 1
ATOM 1593 C C . THR A 1 206 ? -9.172 3.934 -16.871 1.00 97.19 206 THR A C 1
ATOM 1595 O O . THR A 1 206 ? -9.987 3.022 -16.969 1.00 97.19 206 THR A O 1
ATOM 1598 N N . ARG A 1 207 ? -9.286 4.915 -15.961 1.00 96.94 207 ARG A N 1
ATOM 1599 C CA . ARG A 1 207 ? -10.140 4.903 -14.751 1.00 96.94 207 ARG A CA 1
ATOM 1600 C C . ARG A 1 207 ? -9.689 3.902 -13.677 1.00 96.94 207 ARG A C 1
ATOM 1602 O O . ARG A 1 207 ? -10.506 3.435 -12.895 1.00 96.94 207 ARG A O 1
ATOM 1609 N N . SER A 1 208 ? -8.395 3.600 -13.633 1.00 98.12 208 SER A N 1
ATOM 1610 C CA . SER A 1 208 ? -7.761 2.883 -12.520 1.00 98.12 208 SER A CA 1
ATOM 1611 C C . SER A 1 208 ? -7.397 3.857 -11.387 1.00 98.12 208 SER A C 1
ATOM 1613 O O . SER A 1 208 ? -7.442 5.078 -11.564 1.00 98.12 208 SER A O 1
ATOM 1615 N N . HIS A 1 209 ? -6.969 3.337 -10.239 1.00 98.44 209 HIS A N 1
ATOM 1616 C CA . HIS A 1 209 ? -6.474 4.125 -9.105 1.00 98.44 209 HIS A CA 1
ATOM 1617 C C . HIS A 1 209 ? -4.952 4.268 -9.142 1.00 98.44 209 HIS A C 1
ATOM 1619 O O . HIS A 1 209 ? -4.246 3.340 -9.531 1.00 98.44 209 HIS A O 1
ATOM 1625 N N . TYR A 1 210 ? -4.443 5.419 -8.700 1.00 98.62 210 TYR A N 1
ATOM 1626 C CA . TYR A 1 210 ? -3.011 5.661 -8.487 1.00 98.62 210 TYR A CA 1
ATOM 1627 C C . TYR A 1 210 ? -2.687 5.616 -6.996 1.00 98.62 210 TYR A C 1
ATOM 1629 O O . TYR A 1 210 ? -3.332 6.322 -6.222 1.00 98.62 210 TYR A O 1
ATOM 1637 N N . VAL A 1 211 ? -1.679 4.833 -6.608 1.00 98.56 211 VAL A N 1
ATOM 1638 C CA . VAL A 1 211 ? -1.266 4.658 -5.209 1.00 98.56 211 VAL A CA 1
ATOM 1639 C C . VAL A 1 211 ? 0.070 5.374 -4.965 1.00 98.56 211 VAL A C 1
ATOM 1641 O O . VAL A 1 211 ? 1.120 4.821 -5.293 1.00 98.56 211 VAL A O 1
ATOM 1644 N N . PRO A 1 212 ? 0.078 6.605 -4.418 1.00 97.88 212 PRO A N 1
ATOM 1645 C CA . PRO A 1 212 ? 1.316 7.321 -4.129 1.00 97.88 212 PRO A CA 1
ATOM 1646 C C . PRO A 1 212 ? 2.027 6.710 -2.915 1.00 97.88 212 PRO A C 1
ATOM 1648 O O . PRO A 1 212 ? 1.461 6.668 -1.822 1.00 97.88 212 PRO A O 1
ATOM 1651 N N . THR A 1 213 ? 3.279 6.281 -3.089 1.00 97.94 213 THR A N 1
ATOM 1652 C CA . THR A 1 213 ? 4.142 5.796 -1.990 1.00 97.94 213 THR A CA 1
ATOM 1653 C C . THR A 1 213 ? 5.269 6.771 -1.623 1.00 97.94 213 THR A C 1
ATOM 1655 O O . THR A 1 213 ? 5.862 6.648 -0.555 1.00 97.94 213 THR A O 1
ATOM 1658 N N . GLU A 1 214 ? 5.547 7.756 -2.484 1.00 96.88 214 GLU A N 1
ATOM 1659 C CA . GLU A 1 214 ? 6.727 8.628 -2.417 1.00 96.88 214 GLU A CA 1
ATOM 1660 C C . GLU A 1 214 ? 6.853 9.396 -1.096 1.00 96.88 214 GLU A C 1
ATOM 1662 O O . GLU A 1 214 ? 7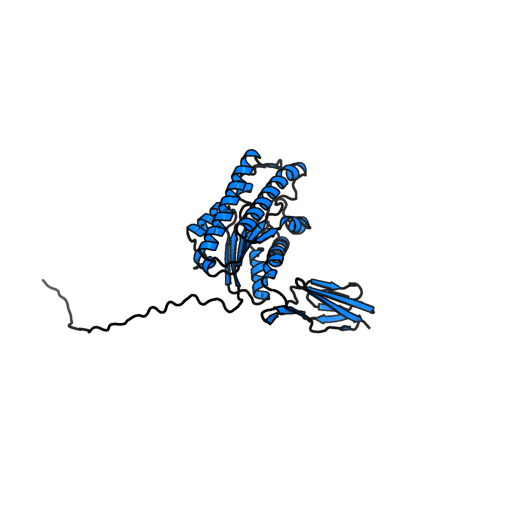.848 9.239 -0.389 1.00 96.88 214 GLU A O 1
ATOM 1667 N N . GLU A 1 215 ? 5.828 10.169 -0.725 1.00 96.81 215 GLU A N 1
ATOM 1668 C CA . GLU A 1 215 ? 5.817 10.928 0.531 1.00 96.81 215 GLU A CA 1
ATOM 1669 C C . GLU A 1 215 ? 5.851 9.989 1.749 1.00 96.81 215 GLU A C 1
ATOM 1671 O O . GLU A 1 215 ? 6.640 10.196 2.668 1.00 96.81 215 GLU A O 1
ATOM 1676 N N . THR A 1 216 ? 5.071 8.902 1.719 1.00 96.25 216 THR A N 1
ATOM 1677 C CA . THR A 1 216 ? 4.968 7.915 2.807 1.00 96.25 216 THR A CA 1
ATOM 1678 C C . THR A 1 216 ? 6.309 7.267 3.141 1.00 96.25 216 THR A C 1
ATOM 1680 O O . THR A 1 216 ? 6.655 7.137 4.312 1.00 96.25 216 THR A O 1
ATOM 1683 N N . ILE A 1 217 ? 7.084 6.869 2.128 1.00 98.19 217 ILE A N 1
ATOM 1684 C CA . ILE A 1 217 ? 8.405 6.270 2.348 1.00 98.19 217 ILE A CA 1
ATOM 1685 C C . ILE A 1 217 ? 9.451 7.339 2.698 1.00 98.19 217 ILE A C 1
ATOM 1687 O O . ILE A 1 217 ? 10.381 7.051 3.450 1.00 98.19 217 ILE A O 1
ATOM 1691 N N . ALA A 1 218 ? 9.285 8.583 2.239 1.00 97.38 218 ALA A N 1
ATOM 1692 C CA . ALA A 1 218 ? 10.160 9.690 2.620 1.00 97.38 218 ALA A CA 1
ATOM 1693 C C . ALA A 1 218 ? 10.024 10.101 4.104 1.00 97.38 218 ALA A C 1
ATOM 1695 O O . ALA A 1 218 ? 11.029 10.510 4.691 1.00 97.38 218 ALA A O 1
ATOM 1696 N N . GLU A 1 219 ? 8.838 9.968 4.722 1.00 97.00 219 GLU A N 1
ATOM 1697 C CA . GLU A 1 219 ? 8.591 10.363 6.125 1.00 97.00 219 GLU A CA 1
ATOM 1698 C C . GLU A 1 219 ? 9.534 9.678 7.134 1.00 97.00 219 GLU A C 1
ATOM 1700 O O . GLU A 1 219 ? 10.054 10.347 8.031 1.00 97.00 219 GLU A O 1
ATOM 1705 N N . ASP A 1 220 ? 9.803 8.375 6.978 1.00 97.38 220 ASP A N 1
ATOM 1706 C CA . ASP A 1 220 ? 10.806 7.649 7.775 1.00 97.38 220 ASP A CA 1
ATOM 1707 C C . ASP A 1 220 ? 11.589 6.615 6.948 1.00 97.38 220 ASP A C 1
ATOM 1709 O O . ASP A 1 220 ? 11.652 5.419 7.254 1.00 97.38 220 ASP A O 1
ATOM 1713 N N . PHE A 1 221 ? 12.254 7.095 5.893 1.00 97.12 221 PHE A N 1
ATOM 1714 C CA . PHE A 1 221 ? 13.044 6.244 4.996 1.00 97.12 221 PHE A CA 1
ATOM 1715 C C . PHE A 1 221 ? 14.126 5.413 5.708 1.00 97.12 221 PHE A C 1
ATOM 1717 O O . PHE A 1 221 ? 14.582 4.420 5.158 1.00 97.12 221 PHE A O 1
ATOM 1724 N N . ARG A 1 222 ? 14.550 5.781 6.927 1.00 97.62 222 ARG A N 1
ATOM 1725 C CA . ARG A 1 222 ? 15.550 5.014 7.694 1.00 97.62 222 ARG A CA 1
ATOM 1726 C C . ARG A 1 222 ? 14.969 3.750 8.318 1.00 97.62 222 ARG A C 1
ATOM 1728 O O . ARG A 1 222 ? 15.699 2.776 8.480 1.00 97.62 222 ARG A O 1
ATOM 1735 N N . THR A 1 223 ? 13.683 3.769 8.659 1.00 98.12 223 THR A N 1
ATOM 1736 C CA . THR A 1 223 ? 12.933 2.579 9.078 1.00 98.12 223 THR A CA 1
ATOM 1737 C C . THR A 1 223 ? 12.481 1.773 7.860 1.00 98.12 223 THR A C 1
ATOM 1739 O O . THR A 1 223 ? 12.515 0.544 7.890 1.00 98.12 223 THR A O 1
ATOM 1742 N N . TYR A 1 224 ? 12.085 2.447 6.775 1.00 98.38 224 TYR A N 1
ATOM 1743 C CA . TYR A 1 224 ? 11.486 1.807 5.600 1.00 98.38 224 TYR A CA 1
ATOM 1744 C C . TYR A 1 224 ? 12.490 1.260 4.572 1.00 98.38 224 TYR A C 1
ATOM 1746 O O . TYR A 1 224 ? 12.205 0.247 3.942 1.00 98.38 224 TYR A O 1
ATOM 1754 N N . LEU A 1 225 ? 13.673 1.866 4.441 1.00 97.75 225 LEU A N 1
ATOM 1755 C CA . LEU A 1 225 ? 14.772 1.449 3.558 1.00 97.75 225 LEU A CA 1
ATOM 1756 C C . LEU A 1 225 ? 16.082 1.325 4.369 1.00 97.75 225 LEU A C 1
ATOM 1758 O O . LEU A 1 225 ? 17.016 2.100 4.176 1.00 97.75 225 LEU A O 1
ATOM 1762 N N . PRO A 1 226 ? 16.182 0.378 5.323 1.00 97.25 226 PRO A N 1
ATOM 1763 C CA . PRO A 1 226 ? 17.264 0.351 6.314 1.00 97.25 226 PRO A CA 1
ATOM 1764 C C . PRO A 1 226 ? 18.632 -0.092 5.764 1.00 97.25 226 PRO A C 1
ATOM 1766 O O . PRO A 1 226 ? 19.628 -0.008 6.485 1.00 97.25 226 PRO A O 1
ATOM 1769 N N . ASN A 1 227 ? 18.702 -0.585 4.522 1.00 96.56 227 ASN A N 1
ATOM 1770 C CA . ASN A 1 227 ? 19.937 -1.010 3.863 1.00 96.56 227 ASN A CA 1
ATOM 1771 C C . ASN A 1 227 ? 20.344 0.004 2.772 1.00 96.56 227 ASN A C 1
ATOM 1773 O O . ASN A 1 227 ? 19.753 -0.020 1.697 1.00 96.56 227 ASN A O 1
ATOM 1777 N N . PRO A 1 228 ? 21.385 0.839 2.965 1.00 93.12 228 PRO A N 1
ATOM 1778 C CA . PRO A 1 228 ? 21.809 1.822 1.960 1.00 93.12 228 PRO A CA 1
ATOM 1779 C C . PRO A 1 228 ? 22.466 1.225 0.700 1.00 93.12 228 PRO A C 1
ATOM 1781 O O . PRO A 1 228 ? 22.948 1.979 -0.144 1.00 93.12 228 PRO A O 1
ATOM 1784 N N . GLN A 1 229 ? 22.570 -0.106 0.594 1.00 91.56 229 GLN A N 1
ATOM 1785 C CA . GLN A 1 229 ? 23.075 -0.834 -0.578 1.00 91.56 229 GLN A CA 1
ATOM 1786 C C . GLN A 1 229 ? 21.961 -1.560 -1.359 1.00 91.56 229 GLN A C 1
ATOM 1788 O O . GLN A 1 229 ? 22.265 -2.284 -2.308 1.00 91.56 229 GLN A O 1
ATOM 1793 N N . ASP A 1 230 ? 20.695 -1.405 -0.966 1.00 94.25 230 ASP A N 1
ATOM 1794 C CA . ASP A 1 230 ? 19.552 -2.070 -1.593 1.00 94.25 230 ASP A CA 1
ATOM 1795 C C . ASP A 1 230 ? 18.343 -1.112 -1.690 1.00 94.25 230 ASP A C 1
ATOM 1797 O O . ASP A 1 230 ? 18.316 -0.073 -1.033 1.00 94.25 230 ASP A O 1
ATOM 1801 N N . ILE A 1 231 ? 17.377 -1.429 -2.555 1.00 94.00 231 ILE A N 1
ATOM 1802 C CA . ILE A 1 231 ? 16.239 -0.559 -2.915 1.00 94.00 231 ILE A CA 1
ATOM 1803 C C . ILE A 1 231 ? 14.901 -1.029 -2.330 1.00 94.00 231 ILE A C 1
ATOM 1805 O O . ILE A 1 231 ? 13.900 -0.311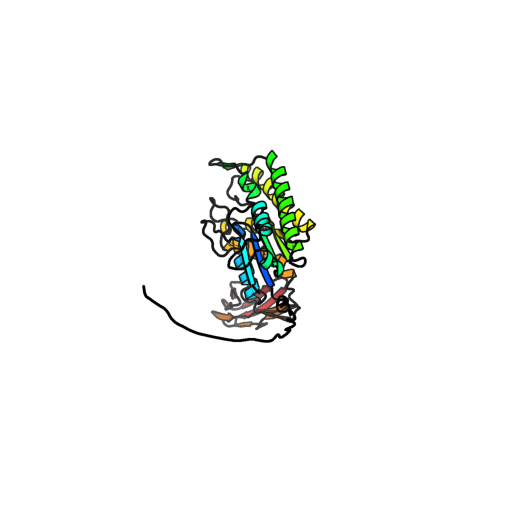 -2.411 1.00 94.00 231 ILE A O 1
ATOM 1809 N N . HIS A 1 232 ? 14.865 -2.248 -1.787 1.00 97.50 232 HIS A N 1
ATOM 1810 C CA . HIS A 1 232 ? 13.637 -2.889 -1.330 1.00 97.50 232 HIS A CA 1
ATOM 1811 C C . HIS A 1 232 ? 13.291 -2.512 0.112 1.00 97.50 232 HIS A C 1
ATOM 1813 O O . HIS A 1 232 ? 14.157 -2.181 0.925 1.00 97.50 232 HIS A O 1
ATOM 1819 N N . LEU A 1 233 ? 11.999 -2.578 0.424 1.00 98.38 233 LEU A N 1
ATOM 1820 C CA . LEU A 1 233 ? 11.446 -2.136 1.699 1.00 98.38 233 LEU A CA 1
ATOM 1821 C C . LEU A 1 233 ? 11.712 -3.128 2.837 1.00 98.38 233 LEU A C 1
ATOM 1823 O O . LEU A 1 233 ? 11.740 -4.345 2.650 1.00 98.38 233 LEU A O 1
ATOM 1827 N N . SER A 1 234 ? 11.844 -2.601 4.055 1.00 98.38 234 SER A N 1
ATOM 1828 C CA . SER A 1 234 ? 11.686 -3.381 5.286 1.00 98.38 234 SER A CA 1
ATOM 1829 C C . SER A 1 234 ? 10.243 -3.868 5.458 1.00 98.38 234 SER A C 1
ATOM 1831 O O . SER A 1 234 ? 9.329 -3.426 4.756 1.00 98.38 234 SER A O 1
ATOM 1833 N N . LYS A 1 235 ? 10.003 -4.730 6.454 1.00 98.31 235 LYS A N 1
ATOM 1834 C CA . LYS A 1 235 ? 8.644 -5.157 6.824 1.00 98.31 235 LYS A CA 1
ATOM 1835 C C . LYS A 1 235 ? 7.761 -3.953 7.170 1.00 98.31 235 LYS A C 1
ATOM 1837 O O . LYS A 1 235 ? 6.611 -3.879 6.749 1.00 98.31 235 LYS A O 1
ATOM 1842 N N . GLU A 1 236 ? 8.323 -2.981 7.882 1.00 98.31 236 GLU A N 1
ATOM 1843 C CA . GLU A 1 236 ? 7.689 -1.715 8.241 1.00 98.31 236 GLU A CA 1
ATOM 1844 C C . GLU A 1 236 ? 7.392 -0.855 6.999 1.00 98.31 236 GLU A C 1
ATOM 1846 O O . GLU A 1 236 ? 6.328 -0.243 6.921 1.00 98.31 236 GLU A O 1
ATOM 1851 N N . GLY A 1 237 ? 8.291 -0.846 6.007 1.00 98.50 237 GLY A N 1
ATOM 1852 C CA . GLY A 1 237 ? 8.090 -0.156 4.729 1.00 98.50 237 GLY A CA 1
ATOM 1853 C C . GLY A 1 237 ? 6.983 -0.792 3.886 1.00 98.50 237 GLY A C 1
ATOM 1854 O O . GLY A 1 237 ? 6.102 -0.091 3.390 1.00 98.50 237 GLY A O 1
ATOM 1855 N N . TYR A 1 238 ? 6.946 -2.123 3.796 1.00 98.69 238 TYR A N 1
ATOM 1856 C CA . TYR A 1 238 ? 5.854 -2.840 3.133 1.00 98.69 238 TYR A CA 1
ATOM 1857 C C . TYR A 1 238 ? 4.508 -2.651 3.839 1.00 98.69 238 TYR A C 1
ATOM 1859 O O . TYR A 1 238 ? 3.483 -2.521 3.171 1.00 98.69 238 TYR A O 1
ATOM 1867 N N . GLN A 1 239 ? 4.492 -2.556 5.172 1.00 98.06 239 GLN A N 1
ATOM 1868 C CA . GLN A 1 239 ? 3.290 -2.175 5.918 1.00 98.06 239 GLN A CA 1
ATOM 1869 C C . GLN A 1 239 ? 2.864 -0.728 5.633 1.00 98.06 239 GLN A C 1
ATOM 1871 O O . GLN A 1 239 ? 1.665 -0.457 5.558 1.00 98.06 239 GLN A O 1
ATOM 1876 N N . ALA A 1 240 ? 3.801 0.202 5.430 1.00 98.25 240 ALA A N 1
ATOM 1877 C CA . ALA A 1 240 ? 3.483 1.568 5.018 1.00 98.25 240 ALA A CA 1
ATOM 1878 C C . ALA A 1 240 ? 2.835 1.600 3.618 1.00 98.25 240 ALA A C 1
ATOM 1880 O O . ALA A 1 240 ? 1.762 2.183 3.455 1.00 98.25 240 ALA A O 1
ATOM 1881 N N . VAL A 1 241 ? 3.398 0.881 2.637 1.00 98.50 241 VAL A N 1
ATOM 1882 C CA . VAL A 1 241 ? 2.809 0.746 1.288 1.00 98.50 241 VAL A CA 1
ATOM 1883 C C . VAL A 1 241 ? 1.438 0.061 1.327 1.00 98.50 241 VAL A C 1
ATOM 1885 O O . VAL A 1 241 ? 0.490 0.562 0.724 1.00 98.50 241 VAL A O 1
ATOM 1888 N N . ALA A 1 242 ? 1.272 -1.024 2.089 1.00 98.44 242 ALA A N 1
ATOM 1889 C CA . ALA A 1 242 ? -0.020 -1.704 2.228 1.00 98.44 242 ALA A CA 1
ATOM 1890 C C . ALA A 1 242 ? -1.109 -0.798 2.832 1.00 98.44 242 ALA A C 1
ATOM 1892 O O . ALA A 1 242 ? -2.282 -0.905 2.468 1.00 98.44 242 ALA A O 1
ATOM 1893 N N . ASN A 1 243 ? -0.734 0.130 3.722 1.00 96.25 243 ASN A N 1
ATOM 1894 C CA . ASN A 1 243 ? -1.652 1.156 4.214 1.00 96.25 243 ASN A CA 1
ATOM 1895 C C . ASN A 1 243 ? -2.012 2.186 3.128 1.00 96.25 243 ASN A C 1
ATOM 1897 O O . ASN A 1 243 ? -3.176 2.561 3.063 1.00 96.25 243 ASN A O 1
ATOM 1901 N N . GLN A 1 244 ? -1.092 2.579 2.236 1.00 97.50 244 GLN A N 1
ATOM 1902 C CA . GLN A 1 244 ? -1.415 3.459 1.098 1.00 97.50 244 GLN A CA 1
ATOM 1903 C C . GLN A 1 244 ? -2.391 2.805 0.107 1.00 97.50 244 GLN A C 1
ATOM 1905 O O . GLN A 1 244 ? -3.344 3.452 -0.327 1.00 97.50 244 GLN A O 1
ATOM 1910 N N . PHE A 1 245 ? -2.209 1.515 -0.205 1.00 98.19 245 PHE A N 1
ATOM 1911 C CA . PHE A 1 245 ? -3.190 0.752 -0.989 1.00 98.19 245 PHE A CA 1
ATOM 1912 C C . PHE A 1 245 ? -4.550 0.706 -0.280 1.00 98.19 245 PHE A C 1
ATOM 1914 O O . PHE A 1 245 ? -5.572 1.045 -0.882 1.00 98.19 245 PHE A O 1
ATOM 1921 N N . TRP A 1 246 ? -4.569 0.346 1.012 1.00 95.69 246 TRP A N 1
ATOM 1922 C CA . TRP A 1 246 ? -5.802 0.318 1.800 1.00 95.69 246 TRP A CA 1
ATOM 1923 C C . TRP A 1 246 ? -6.504 1.677 1.841 1.00 95.69 246 TRP A C 1
ATOM 1925 O O . TRP A 1 246 ? -7.726 1.730 1.748 1.00 95.69 246 TRP A O 1
ATOM 1935 N N . ASP A 1 247 ? -5.768 2.781 1.957 1.00 94.56 247 ASP A N 1
ATOM 1936 C CA . ASP A 1 247 ? -6.358 4.107 2.135 1.00 94.56 247 ASP A CA 1
ATOM 1937 C C . ASP A 1 247 ? -7.158 4.606 0.924 1.00 94.56 247 ASP A C 1
ATOM 1939 O O . ASP A 1 247 ? -8.026 5.468 1.082 1.00 94.56 247 ASP A O 1
ATOM 1943 N N . ILE A 1 248 ? -6.960 3.992 -0.245 1.00 95.25 248 ILE A N 1
ATOM 1944 C CA . ILE A 1 248 ? -7.788 4.194 -1.438 1.00 95.25 248 ILE A CA 1
ATOM 1945 C C . ILE A 1 248 ? -8.835 3.072 -1.552 1.00 95.25 248 ILE A C 1
ATOM 1947 O O . ILE A 1 248 ? -10.028 3.345 -1.710 1.00 95.25 248 ILE A O 1
ATOM 1951 N N . LEU A 1 249 ? -8.417 1.810 -1.405 1.00 93.19 249 LEU A N 1
ATOM 1952 C CA . LEU A 1 249 ? -9.263 0.615 -1.541 1.00 93.19 249 LEU A CA 1
ATOM 1953 C C . LEU A 1 249 ? -10.416 0.552 -0.519 1.00 93.19 249 LEU A C 1
ATOM 1955 O O . LEU A 1 249 ? -11.510 0.096 -0.847 1.00 93.19 249 LEU A O 1
ATOM 1959 N N . LYS A 1 250 ? -10.243 1.112 0.685 1.00 89.69 250 LYS A N 1
ATOM 1960 C CA . LYS A 1 250 ? -11.284 1.211 1.728 1.00 89.69 250 LYS A CA 1
ATOM 1961 C C . LYS A 1 250 ? -12.544 1.960 1.304 1.00 89.69 250 LYS A C 1
ATOM 19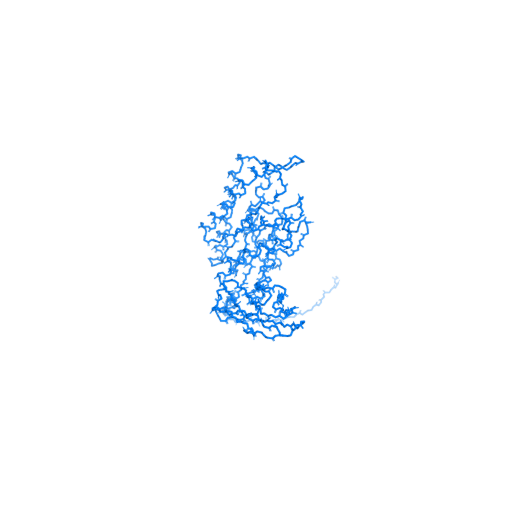63 O O . LYS A 1 250 ? -13.578 1.814 1.951 1.00 89.69 250 LYS A O 1
ATOM 1968 N N . SER A 1 251 ? -12.482 2.747 0.229 1.00 88.31 251 SER A N 1
ATOM 1969 C CA . SER A 1 251 ? -13.657 3.402 -0.358 1.00 88.31 251 SER A CA 1
ATOM 1970 C C . SER A 1 251 ? -14.722 2.405 -0.835 1.00 88.31 251 SER A C 1
ATOM 1972 O O . SER A 1 251 ? -15.910 2.715 -0.743 1.00 88.31 251 SER A O 1
ATOM 1974 N N . GLN A 1 252 ? -14.323 1.190 -1.235 1.00 85.69 252 GLN A N 1
ATOM 1975 C CA . GLN A 1 252 ? -15.234 0.087 -1.565 1.00 85.69 252 GLN A CA 1
ATOM 1976 C C . GLN A 1 252 ? -15.913 -0.535 -0.330 1.00 85.69 252 GLN A C 1
ATOM 1978 O O . GLN A 1 252 ? -16.948 -1.191 -0.443 1.00 85.69 252 GLN A O 1
ATOM 1983 N N . PHE A 1 253 ? -15.371 -0.295 0.869 1.00 87.75 253 PHE A N 1
ATOM 1984 C CA . PHE A 1 253 ? -15.820 -0.882 2.134 1.00 87.75 253 PHE A CA 1
ATOM 1985 C C .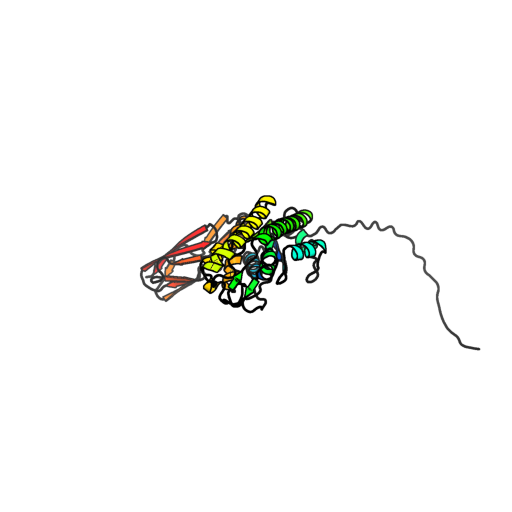 PHE A 1 253 ? -16.329 0.206 3.100 1.00 87.75 253 PHE A C 1
ATOM 1987 O O . PHE A 1 253 ? -15.785 0.375 4.197 1.00 87.75 253 PHE A O 1
ATOM 1994 N N . PRO A 1 254 ? -17.379 0.973 2.732 1.00 87.38 254 PRO A N 1
ATOM 1995 C CA . PRO A 1 254 ? -17.852 2.094 3.530 1.00 87.38 254 PRO A CA 1
ATOM 1996 C C . PRO A 1 254 ? -18.371 1.627 4.892 1.00 87.38 254 PRO A C 1
ATOM 1998 O O . PRO A 1 254 ? -19.279 0.796 5.011 1.00 87.38 254 PRO A O 1
ATOM 2001 N N . ILE A 1 255 ? -17.797 2.197 5.949 1.00 91.19 255 ILE A N 1
ATOM 2002 C CA . ILE A 1 255 ? -18.229 1.962 7.324 1.00 91.19 255 ILE A CA 1
ATOM 2003 C C . ILE A 1 255 ? -19.488 2.788 7.589 1.00 91.19 255 ILE A C 1
ATOM 2005 O O . ILE A 1 255 ? -19.478 4.005 7.420 1.00 91.19 255 ILE A O 1
ATOM 2009 N N . GLN A 1 256 ? -20.530 2.155 8.122 1.00 92.38 256 GLN A N 1
ATOM 2010 C CA . GLN A 1 256 ? -21.724 2.831 8.627 1.00 92.38 256 GLN A CA 1
ATOM 2011 C C . GLN A 1 256 ? -21.490 3.399 10.031 1.00 92.38 256 GLN A C 1
ATOM 2013 O O . GLN A 1 256 ? -21.785 4.556 10.328 1.00 92.38 256 GLN A O 1
ATOM 2018 N N . LYS A 1 257 ? -20.954 2.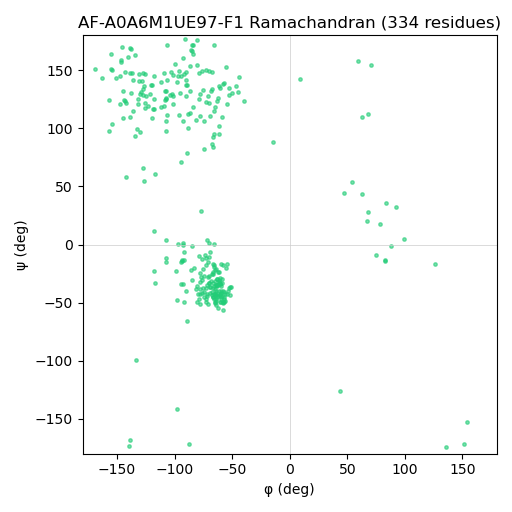575 10.943 1.00 95.19 257 LYS A N 1
ATOM 2019 C CA . LYS A 1 257 ? -20.794 2.938 12.360 1.00 95.19 257 LYS A CA 1
ATOM 2020 C C . LYS A 1 257 ? -19.671 2.175 13.058 1.00 95.19 257 LYS A C 1
ATOM 2022 O O . LYS A 1 257 ? -19.418 1.007 12.775 1.00 95.19 257 LYS A O 1
ATOM 2027 N N . LEU A 1 258 ? -19.074 2.825 14.056 1.00 97.31 258 LEU A N 1
ATOM 2028 C CA . LEU A 1 258 ? -18.201 2.195 15.047 1.00 97.31 258 LEU A CA 1
ATOM 2029 C C . LEU A 1 258 ? -18.947 1.972 16.367 1.00 97.31 258 LEU A C 1
ATOM 2031 O O . LEU A 1 258 ? -19.753 2.802 16.793 1.00 97.31 258 LEU A O 1
ATOM 2035 N N . LYS A 1 259 ? -18.626 0.880 17.063 1.00 97.75 259 LYS A N 1
ATOM 2036 C CA . LYS A 1 259 ? -19.137 0.551 18.398 1.00 97.75 259 LYS A CA 1
ATOM 2037 C C . LYS A 1 259 ? -18.018 0.001 19.274 1.00 97.75 259 LYS A C 1
ATOM 2039 O O . LYS A 1 259 ? -17.339 -0.944 18.890 1.00 97.75 259 LYS A O 1
ATOM 2044 N N . VAL A 1 260 ? -17.876 0.532 20.488 1.00 97.56 260 VAL A N 1
ATOM 2045 C CA . VAL A 1 260 ? -17.007 -0.051 21.524 1.00 97.56 260 VAL A CA 1
ATOM 2046 C C . VAL A 1 260 ? -17.814 -0.795 22.582 1.00 97.56 260 VAL A C 1
ATOM 2048 O O . VAL A 1 260 ? -18.944 -0.422 22.897 1.00 97.56 260 VAL A O 1
ATOM 2051 N N . ASN A 1 261 ? -17.229 -1.846 23.159 1.00 97.50 261 ASN A N 1
ATOM 2052 C CA . ASN A 1 261 ? -17.857 -2.642 24.221 1.00 97.50 261 ASN A CA 1
ATOM 2053 C C . ASN A 1 261 ? -18.095 -1.870 25.537 1.00 97.50 261 ASN A C 1
ATOM 2055 O O . ASN A 1 261 ? -18.939 -2.288 26.328 1.00 97.50 261 ASN A O 1
ATOM 2059 N N . LYS A 1 262 ? -17.361 -0.777 25.791 1.00 96.69 262 LYS A N 1
ATOM 2060 C CA . LYS A 1 262 ? -17.500 0.095 26.970 1.00 96.69 262 LYS A CA 1
ATOM 2061 C C . LYS A 1 262 ? -17.297 1.558 26.559 1.00 96.69 262 LYS A C 1
ATOM 2063 O O . LYS A 1 262 ? -16.243 1.907 26.038 1.00 96.69 262 LYS A O 1
ATOM 2068 N N . THR A 1 263 ? -18.295 2.407 26.801 1.00 96.19 263 THR A N 1
ATOM 2069 C CA . THR A 1 263 ? -18.304 3.832 26.398 1.00 96.19 263 THR A CA 1
ATOM 2070 C C . THR A 1 263 ? -17.811 4.797 27.481 1.00 96.19 263 THR A C 1
ATOM 2072 O O . THR A 1 263 ? -17.460 5.929 27.168 1.00 96.19 263 THR A O 1
ATOM 2075 N N . LYS A 1 264 ? -17.727 4.351 28.740 1.00 97.25 264 LYS A N 1
ATOM 2076 C CA . LYS A 1 264 ? -16.986 4.991 29.840 1.00 97.25 264 LYS A CA 1
ATOM 2077 C C . LYS A 1 264 ? -16.241 3.903 30.615 1.00 97.25 264 LYS A C 1
ATOM 2079 O O . LYS A 1 264 ? -16.747 2.787 30.743 1.00 97.25 264 LYS A O 1
ATOM 2084 N N . LEU A 1 265 ? -15.074 4.238 31.163 1.00 97.31 265 LEU A N 1
ATOM 2085 C CA . LEU A 1 265 ? -14.348 3.404 32.120 1.00 97.31 265 LEU A CA 1
ATOM 2086 C C . LEU A 1 265 ? -14.198 4.116 33.473 1.00 97.31 265 LEU A C 1
ATOM 2088 O O . LEU A 1 265 ? -13.989 5.328 33.540 1.00 97.31 265 LEU A O 1
ATOM 2092 N N . THR A 1 266 ? -14.242 3.333 34.548 1.00 98.00 266 THR A N 1
ATOM 2093 C CA . THR A 1 266 ? -13.763 3.726 35.875 1.00 98.00 266 THR A CA 1
ATOM 2094 C C . THR A 1 266 ? -12.895 2.584 36.391 1.00 98.00 266 THR A C 1
ATOM 2096 O O . THR A 1 266 ? -13.353 1.445 36.374 1.00 98.00 266 THR A O 1
ATOM 2099 N N . LEU A 1 267 ? -11.655 2.883 36.781 1.00 97.88 267 LEU A N 1
ATOM 2100 C CA . LEU A 1 267 ? -10.606 1.907 37.101 1.00 97.88 267 LEU A CA 1
ATOM 2101 C C . LEU A 1 267 ? -9.885 2.287 38.406 1.00 97.88 267 LEU A C 1
ATOM 2103 O O . LEU A 1 267 ? -9.944 3.437 38.852 1.00 97.88 267 LEU A O 1
ATOM 2107 N N . LYS A 1 268 ? -9.161 1.337 38.995 1.00 97.88 268 LYS A N 1
ATOM 2108 C CA . LYS A 1 268 ? -8.147 1.578 40.033 1.00 97.88 268 LYS A CA 1
ATOM 2109 C C . LYS A 1 268 ? -6.757 1.731 39.414 1.00 97.88 268 LYS A C 1
ATOM 2111 O O . LYS A 1 268 ? -6.510 1.301 38.289 1.00 97.88 268 LYS A O 1
ATOM 2116 N N . GLU A 1 269 ? -5.829 2.335 40.147 1.00 97.25 269 GLU A N 1
ATOM 2117 C CA . GLU A 1 269 ? -4.426 2.410 39.725 1.00 97.25 269 GLU A CA 1
ATOM 2118 C C . GLU A 1 269 ? -3.822 0.997 39.559 1.00 97.25 269 GLU A C 1
ATOM 2120 O O . GLU A 1 269 ? -4.067 0.110 40.376 1.00 97.25 269 GLU A O 1
ATOM 2125 N N . GLY A 1 270 ? -3.094 0.759 38.462 1.00 96.06 270 GLY A N 1
ATOM 2126 C CA . GLY A 1 270 ? -2.564 -0.559 38.085 1.00 96.06 270 GLY A CA 1
ATOM 2127 C C . GLY A 1 270 ? -3.547 -1.494 37.359 1.00 96.06 270 GLY A C 1
ATOM 2128 O O . GLY A 1 270 ? -3.105 -2.474 36.754 1.00 96.06 270 GLY A O 1
ATOM 2129 N N . GLU A 1 271 ? -4.853 -1.203 37.362 1.00 98.06 271 GLU A N 1
ATOM 2130 C CA . GLU A 1 271 ? -5.872 -2.017 36.684 1.00 98.06 271 GLU A CA 1
ATOM 2131 C C . GLU A 1 271 ? -5.724 -1.975 35.150 1.00 98.06 271 GLU A C 1
ATOM 2133 O O . GLU A 1 271 ? -5.290 -0.978 34.562 1.00 98.06 271 GLU A O 1
ATOM 2138 N N . GLN A 1 272 ? -6.094 -3.073 34.485 1.00 97.94 272 GLN A N 1
ATOM 2139 C CA . GLN A 1 272 ? -6.046 -3.213 33.029 1.00 97.94 272 GLN A CA 1
ATOM 2140 C C . GLN A 1 272 ? -7.368 -3.754 32.489 1.00 97.94 272 GLN A C 1
ATOM 2142 O O . GLN A 1 272 ? -7.961 -4.652 33.085 1.00 97.94 272 GLN A O 1
ATOM 2147 N N . ILE A 1 273 ? -7.819 -3.239 31.343 1.00 97.69 273 ILE A N 1
ATOM 2148 C CA . ILE A 1 273 ? -9.062 -3.684 30.707 1.00 97.69 273 ILE A CA 1
ATOM 2149 C C . ILE A 1 273 ? -8.949 -3.667 29.180 1.00 97.69 273 ILE A C 1
ATOM 2151 O O . ILE A 1 273 ? -8.509 -2.679 28.593 1.00 97.69 273 ILE A O 1
ATOM 2155 N N . LYS A 1 274 ? -9.368 -4.756 28.520 1.00 97.69 274 LYS A N 1
ATOM 2156 C CA . LYS A 1 274 ? -9.426 -4.816 27.054 1.00 97.69 274 LYS A CA 1
ATOM 2157 C C . LYS A 1 274 ? -10.754 -4.256 26.542 1.00 97.69 274 LYS A C 1
ATOM 2159 O O . LYS A 1 274 ? -11.832 -4.822 26.758 1.00 97.69 274 LYS A O 1
ATOM 2164 N N . LEU A 1 275 ? -10.665 -3.128 25.852 1.00 97.88 275 LEU A N 1
ATOM 2165 C CA . LEU A 1 275 ? -11.714 -2.629 24.980 1.00 97.88 275 LEU A CA 1
ATOM 2166 C C . LEU A 1 275 ? -11.776 -3.488 23.715 1.00 97.88 275 LEU A C 1
ATOM 2168 O O . LEU A 1 275 ? -10.777 -4.043 23.262 1.00 97.88 275 LEU A O 1
ATOM 2172 N N . ARG A 1 276 ? -12.973 -3.581 23.143 1.00 97.69 276 ARG A N 1
ATOM 2173 C CA . ARG A 1 276 ? -13.209 -4.158 21.821 1.00 97.69 276 ARG A CA 1
ATOM 2174 C C . ARG A 1 276 ? -13.909 -3.108 20.978 1.00 97.69 276 ARG A C 1
ATOM 2176 O O . ARG A 1 276 ? -15.002 -2.679 21.354 1.00 97.69 276 ARG A O 1
ATOM 2183 N N . LEU A 1 277 ? -13.273 -2.718 19.879 1.00 97.56 277 LEU A N 1
ATOM 2184 C CA . LEU A 1 277 ? -13.881 -1.960 18.795 1.00 97.56 277 LEU A CA 1
ATOM 2185 C C . LEU A 1 277 ? -14.478 -2.931 17.772 1.00 97.56 277 LEU A C 1
ATOM 2187 O O . LEU A 1 277 ? -13.864 -3.941 17.418 1.00 97.56 277 LEU A O 1
ATOM 2191 N N . THR A 1 278 ? -15.671 -2.593 17.306 1.00 97.00 278 THR A N 1
ATOM 2192 C CA . THR A 1 278 ? -16.406 -3.284 16.255 1.00 97.00 278 THR A CA 1
ATOM 2193 C C . THR A 1 278 ? -16.858 -2.250 15.224 1.00 97.00 278 THR A C 1
ATOM 2195 O O . THR A 1 278 ? -17.445 -1.234 15.604 1.00 97.00 278 THR A O 1
ATOM 2198 N N . ALA A 1 279 ? -16.594 -2.502 13.945 1.00 95.88 279 ALA A N 1
ATOM 2199 C CA . ALA A 1 279 ? -17.135 -1.740 12.823 1.00 95.88 279 ALA A CA 1
ATOM 2200 C C . ALA A 1 279 ? -18.367 -2.462 12.260 1.00 95.88 279 ALA A C 1
ATOM 2202 O O . ALA A 1 279 ? -18.406 -3.691 12.252 1.00 95.88 279 ALA A O 1
ATOM 2203 N N . THR A 1 280 ? -19.358 -1.707 11.792 1.00 93.81 280 THR A N 1
ATOM 2204 C CA . THR A 1 280 ? -20.427 -2.200 10.913 1.00 93.81 280 THR A CA 1
ATOM 2205 C C . THR A 1 280 ? -20.323 -1.444 9.595 1.00 93.81 280 THR A C 1
ATOM 2207 O O . THR A 1 280 ? -20.344 -0.211 9.611 1.00 93.81 280 THR A O 1
ATOM 2210 N N . TYR A 1 281 ? -20.223 -2.178 8.492 1.00 89.94 281 TYR A N 1
ATOM 2211 C CA . TYR A 1 281 ? -20.190 -1.677 7.117 1.00 89.94 281 TYR A CA 1
ATOM 2212 C C . TYR A 1 281 ? -21.613 -1.440 6.584 1.00 89.94 281 TYR A C 1
ATOM 2214 O O . TYR A 1 281 ? -22.583 -1.918 7.179 1.00 89.94 281 TYR A O 1
ATOM 2222 N N . GLU A 1 282 ? -21.770 -0.685 5.493 1.00 86.81 282 GLU A N 1
ATOM 2223 C CA . GLU A 1 282 ? -23.103 -0.366 4.942 1.00 86.81 282 GLU A CA 1
ATOM 2224 C C . GLU A 1 282 ? -23.844 -1.596 4.382 1.00 86.81 282 GLU A C 1
ATOM 2226 O O . GLU A 1 282 ? -25.070 -1.652 4.457 1.00 86.81 282 GLU A O 1
ATOM 2231 N N . ASN A 1 283 ? -23.128 -2.646 3.958 1.00 81.94 283 ASN A N 1
ATOM 2232 C CA . ASN A 1 283 ? -23.715 -3.962 3.645 1.00 81.94 283 ASN A CA 1
ATOM 2233 C C . ASN A 1 283 ? -24.174 -4.753 4.898 1.00 81.94 283 ASN A C 1
ATOM 2235 O O . ASN A 1 283 ? -24.567 -5.912 4.806 1.00 81.94 283 ASN A O 1
ATOM 2239 N N . GLY A 1 284 ? -24.083 -4.163 6.096 1.00 85.94 284 GLY A N 1
ATOM 2240 C CA . GLY A 1 284 ? -24.457 -4.772 7.373 1.00 85.94 284 GLY A CA 1
ATOM 2241 C C . GLY A 1 284 ? -23.397 -5.687 8.000 1.00 85.94 284 GLY A C 1
ATOM 2242 O O . GLY A 1 284 ? -23.504 -5.993 9.197 1.00 85.94 284 GLY A O 1
ATOM 2243 N N . ARG A 1 285 ? -22.346 -6.086 7.261 1.00 86.81 285 ARG A N 1
ATOM 2244 C CA . ARG A 1 285 ? -21.250 -6.922 7.784 1.00 86.81 285 ARG A CA 1
ATOM 2245 C C . ARG A 1 285 ? -20.609 -6.227 8.989 1.00 86.81 285 ARG A C 1
ATOM 2247 O O . ARG A 1 285 ? -20.485 -5.003 9.031 1.00 86.81 285 ARG A O 1
ATOM 2254 N N . THR A 1 286 ? -20.282 -6.990 10.031 1.00 91.88 286 THR A N 1
ATOM 2255 C CA . THR A 1 286 ? -19.902 -6.434 11.341 1.00 91.88 286 THR A CA 1
ATOM 2256 C C . THR A 1 286 ? -18.684 -7.159 11.916 1.00 91.88 286 THR A C 1
ATOM 2258 O O . THR A 1 286 ? -18.760 -8.339 12.248 1.00 91.88 286 THR A O 1
ATOM 2261 N N . ILE A 1 287 ? -17.570 -6.436 12.054 1.00 92.38 287 ILE A N 1
ATOM 2262 C CA . ILE A 1 287 ? -16.205 -6.972 12.203 1.00 92.38 287 ILE A CA 1
ATOM 2263 C C . ILE A 1 287 ? -15.516 -6.415 13.455 1.00 92.38 287 ILE A C 1
ATOM 2265 O O . ILE A 1 287 ? -15.716 -5.260 13.834 1.00 92.38 287 ILE A O 1
ATOM 2269 N N . THR A 1 288 ? -14.663 -7.214 14.106 1.00 94.19 288 THR A N 1
ATOM 2270 C CA . THR A 1 288 ? -13.881 -6.789 15.286 1.00 94.19 288 THR A CA 1
ATOM 2271 C C . THR A 1 288 ? -12.527 -6.187 14.895 1.00 94.19 288 THR A C 1
ATOM 2273 O O . THR A 1 288 ? -11.473 -6.791 15.056 1.00 94.19 288 THR A O 1
ATOM 2276 N N . VAL A 1 289 ? -12.547 -4.929 14.462 1.00 94.56 289 VAL A N 1
ATOM 2277 C CA . VAL A 1 289 ? -11.378 -4.157 13.986 1.00 94.56 289 VAL A CA 1
ATOM 2278 C C . VAL A 1 289 ? -10.461 -3.633 15.114 1.00 94.56 289 VAL A C 1
ATOM 2280 O O . VAL A 1 289 ? -9.828 -2.590 15.004 1.00 94.56 289 VAL A O 1
ATOM 2283 N N . THR A 1 290 ? -10.391 -4.330 16.255 1.00 95.25 290 THR A N 1
ATOM 2284 C CA . THR A 1 290 ? -9.721 -3.830 17.480 1.00 95.25 290 THR A CA 1
ATOM 2285 C C . THR A 1 290 ? -8.206 -3.673 17.337 1.00 95.25 290 THR A C 1
ATOM 2287 O O . THR A 1 290 ? -7.644 -2.762 17.944 1.00 95.25 290 THR A O 1
ATOM 2290 N N . ASN A 1 291 ? -7.564 -4.535 16.547 1.00 91.44 291 ASN A N 1
ATOM 2291 C CA . ASN A 1 291 ? -6.120 -4.497 16.302 1.00 91.44 291 ASN A CA 1
ATOM 2292 C C . ASN A 1 291 ? -5.749 -3.654 15.061 1.00 91.44 291 ASN A C 1
ATOM 2294 O O . ASN A 1 291 ? -4.585 -3.319 14.903 1.00 91.44 291 ASN A O 1
ATOM 2298 N N . LEU A 1 292 ? -6.723 -3.300 14.209 1.00 90.44 292 LEU A N 1
ATOM 2299 C CA . LEU A 1 292 ? -6.525 -2.491 12.993 1.00 90.44 292 LEU A CA 1
ATOM 2300 C C . LEU A 1 292 ? -6.726 -0.978 13.231 1.00 90.44 292 LEU A C 1
ATOM 2302 O O . LEU A 1 292 ? -6.652 -0.186 12.298 1.00 90.44 292 LEU A O 1
ATOM 2306 N N . ALA A 1 293 ? -7.052 -0.577 14.461 1.00 94.00 293 ALA A N 1
ATOM 2307 C CA . ALA A 1 293 ? -7.463 0.780 14.812 1.00 94.00 293 ALA A CA 1
ATOM 2308 C C . ALA A 1 293 ? -6.366 1.547 15.569 1.00 94.00 293 ALA A C 1
ATOM 2310 O O . ALA A 1 293 ? -5.718 0.992 16.459 1.00 94.00 293 ALA A O 1
ATOM 2311 N N . GLU A 1 294 ? -6.209 2.847 15.294 1.00 95.00 294 GLU A N 1
ATOM 2312 C CA . GLU A 1 294 ? -5.311 3.723 16.060 1.00 95.00 294 GLU A CA 1
ATOM 2313 C C . GLU A 1 294 ? -5.895 3.946 17.464 1.00 95.00 294 GLU A C 1
ATOM 2315 O O . GLU A 1 294 ? -6.998 4.476 17.609 1.00 95.00 294 GLU A O 1
ATOM 2320 N N . TRP A 1 295 ? -5.148 3.596 18.515 1.00 97.38 295 TRP A N 1
ATOM 2321 C CA . TRP A 1 295 ? -5.534 3.850 19.906 1.00 97.38 295 TRP A CA 1
ATOM 2322 C C . TRP A 1 295 ? -4.653 4.934 20.538 1.00 97.38 295 TRP A C 1
ATOM 2324 O O . TRP A 1 295 ? -3.448 4.756 20.711 1.00 97.38 295 TRP A O 1
ATOM 2334 N N . LYS A 1 296 ? -5.261 6.048 20.965 1.00 98.06 296 LYS A N 1
ATOM 2335 C CA . LYS A 1 296 ? -4.547 7.228 21.479 1.00 98.06 296 LYS A CA 1
ATOM 2336 C C . LYS A 1 296 ? -5.047 7.634 22.865 1.00 98.06 296 LYS A C 1
ATOM 2338 O O . LYS A 1 296 ? -6.214 7.972 23.049 1.00 98.06 296 LYS A O 1
ATOM 2343 N N . SER A 1 297 ? -4.152 7.659 23.853 1.00 98.25 297 SER A N 1
ATOM 2344 C CA . SER A 1 297 ? -4.434 8.255 25.168 1.00 98.25 297 SER A CA 1
ATOM 2345 C C . SER A 1 297 ? -4.132 9.750 25.158 1.00 98.25 297 SER A C 1
ATOM 2347 O O . SER A 1 297 ? -3.035 10.150 24.766 1.00 98.25 297 SER A O 1
ATOM 2349 N N . SER A 1 298 ? -5.058 10.572 25.659 1.00 98.44 298 SER A N 1
ATOM 2350 C CA . SER A 1 298 ? -4.847 12.017 25.819 1.00 98.44 298 SER A CA 1
ATOM 2351 C C . SER A 1 298 ? -3.840 12.368 26.924 1.00 98.44 298 SER A C 1
ATOM 2353 O O . SER A 1 298 ? -3.449 13.525 27.039 1.00 98.44 298 SER A O 1
ATOM 2355 N N . ASN A 1 299 ? -3.438 11.404 27.763 1.00 98.19 299 ASN A N 1
ATOM 2356 C CA . ASN A 1 299 ? -2.351 11.556 28.729 1.00 98.19 299 ASN A CA 1
ATOM 2357 C C . ASN A 1 299 ? -1.768 10.179 29.103 1.00 98.19 299 ASN A C 1
ATOM 2359 O O . ASN A 1 299 ? -2.286 9.490 29.989 1.00 98.19 299 ASN A O 1
ATOM 2363 N N . LYS A 1 300 ? -0.652 9.804 28.458 1.00 97.88 300 LYS A N 1
ATOM 2364 C CA . LYS A 1 300 ? 0.054 8.527 28.688 1.00 97.88 300 LYS A CA 1
ATOM 2365 C C . LYS A 1 300 ? 0.552 8.338 30.137 1.00 97.88 300 LYS A C 1
ATOM 2367 O O . LYS A 1 300 ? 0.805 7.202 30.525 1.00 97.88 300 LYS A O 1
ATOM 2372 N N . ASN A 1 301 ? 0.631 9.395 30.955 1.00 97.75 301 ASN A N 1
ATOM 2373 C CA . ASN A 1 301 ? 1.011 9.304 32.373 1.00 97.75 301 ASN A CA 1
ATOM 2374 C C . ASN A 1 301 ? -0.168 8.936 33.296 1.00 97.75 301 ASN A C 1
ATOM 2376 O O . ASN A 1 301 ? 0.061 8.459 34.404 1.00 97.75 301 ASN A O 1
ATOM 2380 N N . ILE A 1 302 ? -1.415 9.142 32.854 1.00 98.19 302 ILE A N 1
ATOM 2381 C CA . ILE A 1 302 ? -2.632 8.758 33.593 1.00 98.19 302 ILE A CA 1
ATOM 2382 C C . ILE A 1 302 ? -3.069 7.349 33.171 1.00 98.19 302 ILE A C 1
ATOM 2384 O O . ILE A 1 302 ? -3.248 6.478 34.021 1.00 98.19 302 ILE A O 1
ATOM 2388 N N . ALA A 1 303 ? -3.155 7.091 31.863 1.00 98.31 303 ALA A N 1
ATOM 2389 C CA . ALA A 1 303 ? -3.350 5.748 31.318 1.00 98.31 303 ALA A CA 1
ATOM 2390 C C . ALA A 1 303 ? -2.645 5.583 29.968 1.00 98.31 303 ALA A C 1
ATOM 2392 O O . ALA A 1 303 ? -2.642 6.506 29.151 1.00 98.31 303 ALA A O 1
ATOM 2393 N N . THR A 1 304 ? -2.121 4.391 29.691 1.00 98.25 304 THR A N 1
ATOM 2394 C CA . THR A 1 304 ? -1.718 3.988 28.331 1.00 98.25 304 THR A CA 1
ATOM 2395 C C . THR A 1 304 ? -2.790 3.118 27.685 1.00 98.25 304 THR A C 1
ATOM 2397 O O . THR A 1 304 ? -3.573 2.481 28.386 1.00 98.25 304 THR A O 1
ATOM 2400 N N . VAL A 1 305 ? -2.818 3.095 26.354 1.00 98.06 305 VAL A N 1
ATOM 2401 C CA . VAL A 1 305 ? -3.648 2.186 25.559 1.00 98.06 305 VAL A CA 1
ATOM 2402 C C . VAL A 1 305 ? -2.821 1.629 24.406 1.00 98.06 305 VAL A C 1
ATOM 2404 O O . VAL A 1 305 ? -2.002 2.358 23.850 1.00 98.06 305 VAL A O 1
ATOM 2407 N N . GLU A 1 306 ? -3.027 0.355 24.089 1.00 95.44 306 GLU A N 1
ATOM 2408 C CA . GLU A 1 306 ? -2.323 -0.384 23.038 1.00 95.44 306 GLU A CA 1
ATOM 2409 C C . GLU A 1 306 ? -3.206 -1.569 22.616 1.00 95.44 306 GLU A C 1
ATOM 2411 O O . GLU A 1 306 ? -3.652 -2.325 23.478 1.00 95.44 306 GLU A O 1
ATOM 2416 N N . ASN A 1 307 ? -3.547 -1.703 21.328 1.00 92.38 307 ASN A N 1
ATOM 2417 C CA . ASN A 1 307 ? -4.404 -2.783 20.794 1.00 92.38 307 ASN A CA 1
ATOM 2418 C C . ASN A 1 307 ? -5.697 -3.028 21.616 1.00 92.38 307 ASN A C 1
ATOM 2420 O O . ASN A 1 307 ? -6.065 -4.155 21.971 1.00 92.38 307 ASN A O 1
ATOM 2424 N N . GLY A 1 308 ? -6.360 -1.926 21.990 1.00 96.38 308 GLY A N 1
ATOM 2425 C CA . GLY A 1 308 ? -7.552 -1.891 22.845 1.00 96.38 308 GLY A CA 1
ATOM 2426 C C . GLY A 1 308 ? -7.315 -2.131 24.344 1.00 96.38 308 GLY A C 1
ATOM 2427 O O . GLY A 1 308 ? -8.235 -1.936 25.138 1.00 96.38 308 GLY A O 1
ATOM 2428 N N . VAL A 1 309 ? -6.118 -2.527 24.782 1.00 98.00 309 VAL A N 1
ATOM 2429 C CA . VAL A 1 309 ? -5.792 -2.754 26.199 1.00 98.00 309 VAL A CA 1
ATOM 2430 C C . VAL A 1 309 ? -5.473 -1.425 26.878 1.00 98.00 309 VAL A C 1
ATOM 2432 O O . VAL A 1 309 ? -4.420 -0.837 26.652 1.00 98.00 309 VAL A O 1
ATOM 2435 N N . VAL A 1 310 ? -6.381 -0.944 27.729 1.00 98.25 310 VAL A N 1
ATOM 2436 C CA . VAL A 1 310 ? -6.182 0.259 28.551 1.00 98.25 310 VAL A CA 1
ATOM 2437 C C . VAL A 1 310 ? -5.551 -0.140 29.882 1.00 98.25 310 VAL A C 1
ATOM 2439 O O . VAL A 1 310 ? -6.088 -0.998 30.582 1.00 98.25 310 VAL A O 1
ATOM 2442 N N . LYS A 1 311 ? -4.445 0.512 30.257 1.00 98.25 311 LYS A N 1
ATOM 2443 C CA . LYS A 1 311 ? -3.724 0.315 31.525 1.00 98.25 311 LYS A CA 1
ATOM 2444 C C . LYS A 1 311 ? -3.717 1.594 32.353 1.00 98.25 311 LYS A C 1
ATOM 2446 O O . LYS A 1 311 ? -3.120 2.592 31.942 1.00 98.25 311 LYS A O 1
ATOM 2451 N N . ALA A 1 312 ? -4.348 1.547 33.523 1.00 98.12 312 ALA A N 1
ATOM 2452 C CA . ALA A 1 312 ? -4.361 2.631 34.496 1.00 98.12 312 ALA A CA 1
ATOM 2453 C C . ALA A 1 312 ? -2.981 2.780 35.159 1.00 98.12 312 ALA A C 1
ATOM 2455 O O . ALA A 1 312 ? -2.424 1.810 35.673 1.00 98.12 312 ALA A O 1
ATOM 2456 N N . ARG A 1 313 ? -2.425 3.997 35.147 1.00 97.69 313 ARG A N 1
ATOM 2457 C CA . ARG A 1 313 ? -1.083 4.304 35.679 1.00 97.69 313 ARG A CA 1
ATOM 2458 C C . ARG A 1 313 ? -1.084 5.281 36.846 1.00 97.69 313 ARG A C 1
ATOM 2460 O O . ARG A 1 313 ? -0.208 5.170 37.693 1.00 97.69 313 ARG A O 1
ATOM 2467 N N . LYS A 1 314 ? -2.020 6.234 36.873 1.00 97.88 314 LYS A N 1
ATOM 2468 C CA . LYS A 1 314 ? -2.137 7.217 37.954 1.00 97.88 314 LYS A CA 1
ATOM 2469 C C . LYS A 1 314 ? -3.577 7.687 38.138 1.00 97.88 314 LYS A C 1
ATOM 2471 O O . LYS A 1 314 ? -4.269 7.901 37.144 1.00 97.88 314 LYS A O 1
ATOM 2476 N N . LYS A 1 315 ? -4.004 7.920 39.382 1.00 97.94 315 LYS A N 1
ATOM 2477 C CA . LYS A 1 315 ? -5.252 8.632 39.720 1.00 97.94 315 LYS A CA 1
ATOM 2478 C C . LYS A 1 315 ? -5.439 9.910 38.885 1.00 97.94 315 LYS A C 1
ATOM 2480 O O . LYS A 1 315 ? -4.535 10.743 38.800 1.00 97.94 315 LYS A O 1
ATOM 2485 N N . GLY A 1 316 ? -6.627 10.085 38.304 1.00 97.75 316 GLY A N 1
ATOM 2486 C CA . GLY A 1 316 ? -6.956 11.216 37.432 1.00 97.75 316 GLY A CA 1
ATOM 2487 C C . GLY A 1 316 ? -8.018 10.884 36.380 1.00 97.75 316 GLY A C 1
ATOM 2488 O O . GLY A 1 316 ? -8.602 9.803 36.388 1.00 97.75 316 GLY A O 1
ATOM 2489 N N . SER A 1 317 ? -8.245 11.814 35.451 1.00 98.06 317 SER A N 1
ATOM 2490 C CA . SER A 1 317 ? -9.171 11.644 34.322 1.00 98.06 317 SER A CA 1
ATOM 2491 C C . SER A 1 317 ? -8.435 11.793 32.994 1.00 98.06 317 SER A C 1
ATOM 2493 O O . SER A 1 317 ? -7.611 12.692 32.833 1.00 98.06 317 SER A O 1
ATOM 2495 N N . VAL A 1 318 ? -8.743 10.927 32.031 1.00 98.38 318 VAL A N 1
ATOM 2496 C CA . VAL A 1 318 ? -8.111 10.890 30.703 1.00 98.38 318 VAL A CA 1
ATOM 2497 C C . VAL A 1 318 ? -9.127 10.453 29.646 1.00 98.38 318 VAL A C 1
ATOM 2499 O O . VAL A 1 318 ? -10.154 9.855 29.969 1.00 98.38 318 VAL A O 1
ATOM 2502 N N . ARG A 1 319 ? -8.875 10.762 28.371 1.00 98.38 319 ARG A N 1
ATOM 2503 C CA . ARG A 1 319 ? -9.654 10.233 27.246 1.00 98.38 319 ARG A CA 1
ATOM 2504 C C . ARG A 1 319 ? -8.821 9.227 26.469 1.00 98.38 319 ARG A C 1
ATOM 2506 O O . ARG A 1 319 ? -7.682 9.514 26.110 1.00 98.38 319 ARG A O 1
ATOM 2513 N N . ILE A 1 320 ? -9.417 8.075 26.188 1.00 98.44 320 ILE A N 1
ATOM 2514 C CA . ILE A 1 320 ? -8.931 7.137 25.180 1.00 98.44 320 ILE A CA 1
ATOM 2515 C C . ILE A 1 320 ? -9.719 7.416 23.905 1.00 98.44 320 ILE A C 1
ATOM 2517 O O . ILE A 1 320 ? -10.929 7.198 23.859 1.00 98.44 320 ILE A O 1
ATOM 2521 N N . THR A 1 321 ? -9.046 7.943 22.892 1.00 98.19 321 THR A N 1
ATOM 2522 C CA . THR A 1 321 ? -9.586 8.047 21.537 1.00 98.19 321 THR A CA 1
ATOM 2523 C C . THR A 1 321 ? -9.222 6.781 20.775 1.00 98.19 321 THR A C 1
ATOM 2525 O O . THR A 1 321 ? -8.119 6.257 20.938 1.00 98.19 321 THR A O 1
ATOM 2528 N N . VAL A 1 322 ? -10.147 6.299 19.951 1.00 97.88 322 VAL A N 1
ATOM 2529 C CA . VAL A 1 322 ? -9.879 5.264 18.954 1.00 97.88 322 VAL A CA 1
ATOM 2530 C C . VAL A 1 322 ? -10.355 5.738 17.587 1.00 97.88 322 VAL A C 1
ATOM 2532 O O . VAL A 1 322 ? -11.467 6.265 17.488 1.00 97.88 322 VAL A O 1
ATOM 2535 N N . SER A 1 323 ? -9.517 5.558 16.569 1.00 95.62 323 SER A N 1
ATOM 2536 C CA . SER A 1 323 ? -9.779 5.909 15.169 1.00 95.62 323 SER A CA 1
ATOM 2537 C C . SER A 1 323 ? -9.711 4.647 14.307 1.00 95.62 323 SER A C 1
ATOM 2539 O O . SER A 1 323 ? -8.810 3.831 14.494 1.00 95.62 323 SER A O 1
ATOM 2541 N N . TYR A 1 324 ? -10.636 4.477 13.367 1.00 94.00 324 TYR A N 1
ATOM 2542 C CA . TYR A 1 324 ? -10.570 3.437 12.340 1.00 94.00 324 TYR A CA 1
ATOM 2543 C C . TYR A 1 324 ? -11.217 3.969 11.059 1.00 94.00 324 TYR A C 1
ATOM 2545 O O . TYR A 1 324 ? -12.374 4.402 11.083 1.00 94.00 324 TYR A O 1
ATOM 2553 N N . ASP A 1 325 ? -10.425 3.991 9.987 1.00 89.31 325 ASP A N 1
ATOM 2554 C CA . ASP A 1 325 ? -10.690 4.706 8.738 1.00 89.31 325 ASP A CA 1
ATOM 2555 C C . ASP A 1 325 ? -11.221 6.137 8.990 1.00 89.31 325 ASP A C 1
ATOM 2557 O O . ASP A 1 325 ? -10.586 6.898 9.722 1.00 89.31 325 ASP A O 1
ATOM 2561 N N . ASP A 1 326 ? -12.365 6.541 8.428 1.00 86.31 326 ASP A N 1
ATOM 2562 C CA . ASP A 1 326 ? -12.894 7.908 8.585 1.00 86.31 326 ASP A CA 1
ATOM 2563 C C . ASP A 1 326 ? -13.465 8.208 9.991 1.00 86.31 326 ASP A C 1
ATOM 2565 O O . ASP A 1 326 ? -13.750 9.364 10.330 1.00 86.31 326 ASP A O 1
ATOM 2569 N N . LYS A 1 327 ? -13.655 7.181 10.831 1.00 93.44 327 LYS A N 1
ATOM 2570 C CA . LYS A 1 327 ? -14.471 7.269 12.051 1.00 93.44 327 LYS A CA 1
ATOM 2571 C C . LYS A 1 327 ? -13.639 7.227 13.325 1.00 93.44 327 LYS A C 1
ATOM 2573 O O . LYS A 1 327 ? -12.634 6.532 13.436 1.00 93.44 327 LYS A O 1
ATOM 2578 N N . LYS A 1 328 ? -14.113 7.935 14.355 1.00 96.62 328 LYS A N 1
ATOM 2579 C CA . LYS A 1 328 ? -13.466 7.990 15.674 1.00 96.62 328 LYS A CA 1
ATOM 2580 C C . LYS A 1 328 ? -14.455 8.025 16.831 1.00 96.62 328 LYS A C 1
ATOM 2582 O O . LYS A 1 328 ? -15.533 8.607 16.728 1.00 96.62 328 LYS A O 1
ATOM 2587 N N . LEU A 1 329 ? -14.058 7.442 17.959 1.00 97.69 329 LEU A N 1
ATOM 2588 C CA . LEU A 1 329 ? -14.798 7.439 19.224 1.00 97.69 329 LEU A CA 1
ATOM 2589 C C . LEU A 1 329 ? -13.890 7.925 20.364 1.00 97.69 329 LEU A C 1
ATOM 2591 O O . LEU A 1 329 ? -12.687 7.680 20.349 1.00 97.69 329 LEU A O 1
ATOM 2595 N N . SER A 1 330 ? -14.456 8.599 21.372 1.00 97.75 330 SER A N 1
ATOM 2596 C CA . SER A 1 330 ? -13.709 9.094 22.542 1.00 97.75 330 SER A CA 1
ATOM 2597 C C . SER A 1 330 ? -14.328 8.603 23.848 1.00 97.75 330 SER A C 1
ATOM 2599 O O . SER A 1 330 ? -15.463 8.943 24.182 1.00 97.75 330 SER A O 1
ATOM 2601 N N . ILE A 1 331 ? -13.555 7.822 24.597 1.00 98.38 331 ILE A N 1
ATOM 2602 C CA . ILE A 1 331 ? -13.964 7.101 25.801 1.00 98.38 331 ILE A CA 1
ATOM 2603 C C . ILE A 1 331 ? -13.366 7.817 27.022 1.00 98.38 331 ILE A C 1
ATOM 2605 O O . ILE A 1 331 ? -12.143 7.804 27.192 1.00 98.38 331 ILE A O 1
ATOM 2609 N N . PRO A 1 332 ? -14.174 8.460 27.886 1.00 98.25 332 PRO A N 1
ATOM 2610 C CA . PRO A 1 332 ? -13.693 8.973 29.163 1.00 98.25 332 PRO A CA 1
ATOM 2611 C C . PRO A 1 332 ? -13.301 7.8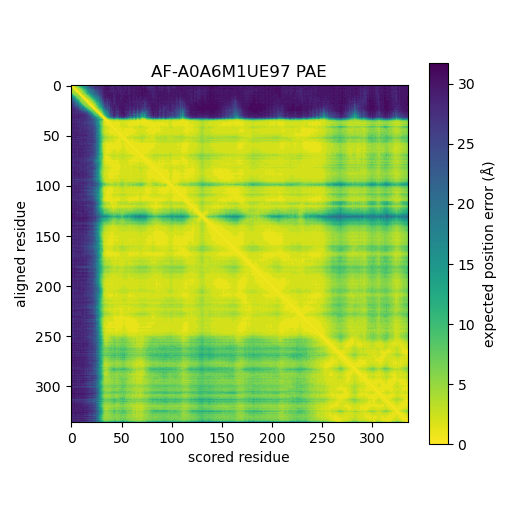26 30.107 1.00 98.25 332 PRO A C 1
ATOM 2613 O O . PRO A 1 332 ? -14.050 6.862 30.289 1.00 98.25 332 PRO A O 1
ATOM 2616 N N . VAL A 1 333 ? -12.137 7.969 30.739 1.00 98.25 333 VAL A N 1
ATOM 2617 C CA . VAL A 1 333 ? -11.569 7.037 31.719 1.00 98.25 333 VAL A CA 1
ATOM 2618 C C . VAL A 1 333 ? -11.263 7.798 33.007 1.00 98.25 333 VAL A C 1
ATOM 2620 O O . VAL A 1 333 ? -10.601 8.834 32.987 1.00 98.25 333 VAL A O 1
ATOM 2623 N N . GLU A 1 334 ? -11.761 7.277 34.124 1.00 98.31 334 GLU A N 1
ATOM 2624 C CA . GLU A 1 334 ? -11.654 7.858 35.467 1.00 98.31 334 GLU A CA 1
ATOM 2625 C C . GLU A 1 334 ? -10.896 6.878 36.376 1.00 98.31 334 GLU A C 1
ATOM 2627 O O . GLU A 1 334 ? -11.368 5.763 36.597 1.00 98.31 334 GLU A O 1
ATOM 2632 N N . ILE A 1 335 ? -9.728 7.262 36.892 1.00 97.94 335 ILE A N 1
ATOM 2633 C CA . ILE A 1 335 ? -8.903 6.434 37.787 1.00 97.94 335 ILE A CA 1
ATOM 2634 C C . ILE A 1 335 ? -8.998 7.001 39.204 1.00 97.94 335 ILE A C 1
ATOM 2636 O O . ILE A 1 335 ? -8.775 8.201 39.400 1.00 97.94 335 ILE A O 1
ATOM 2640 N N . LYS A 1 336 ? -9.359 6.148 40.171 1.00 94.62 336 LYS A N 1
ATOM 2641 C CA . LYS A 1 336 ? -9.758 6.535 41.538 1.00 94.62 336 LYS A CA 1
ATOM 2642 C C . LYS A 1 336 ? -8.734 6.203 42.611 1.00 94.62 336 LYS A C 1
ATOM 2644 O O . LYS A 1 336 ? -8.155 5.103 42.549 1.00 94.62 336 LYS A O 1
#

Foldseek 3Di:
DDDDDDDDDDDDDDDDDDDPPPPPPPDDPQDDPQAFQEEEFEACQLQQQAQVRDRDDHLLNVLQVVCVQLPRHPYYYYHYYHLDALVNSLVQLVVQDDDPHHTPLNSLLRGQEYEYEHLPSLQVVQWDQDPVGIAGDPVCLVVSLVVSLVSLLSSLVSSCVNPVNHAYEYEQDADLQPPDDPVRCVRVVVSSVSNLVSSVVSCVVSVHHYQYLHVQCVVCVCQFVVDNVGRHGDPVVSNSSSVSVCLVVCVVFAWPDKDKPAQEAEEEAFDKDAIWIWTQTPVRRIGGCLQVKDKDKPDVCQWDAHSRMIGGHDADKIWIWIGDRPDIGIYIYGYD

Solvent-accessible surface area (backbone atoms only — not comparable to full-atom values): 18690 Å² total; per-residue (Å²): 133,89,86,88,86,88,79,90,80,85,86,85,90,81,84,91,77,92,73,85,77,76,79,76,72,79,68,76,80,73,69,66,92,73,49,34,29,36,35,37,34,26,10,31,63,49,47,8,34,34,53,80,76,48,78,53,77,18,24,52,48,54,42,48,56,47,32,47,72,63,70,27,49,66,49,79,49,72,64,35,43,71,73,33,27,30,62,52,60,35,49,41,54,74,69,42,46,71,63,96,90,44,34,47,51,62,54,44,49,71,20,49,34,36,39,40,33,60,44,62,42,57,52,57,76,56,48,51,71,52,102,88,45,67,46,68,61,74,85,50,53,62,62,48,50,55,45,40,44,51,30,56,41,49,42,52,48,56,46,41,70,67,20,76,79,44,48,40,37,37,53,33,72,48,78,56,62,82,80,58,58,67,80,42,46,71,61,47,50,66,53,52,53,52,48,37,56,40,53,44,48,40,17,70,72,74,73,36,42,65,32,74,30,34,67,70,43,61,76,48,34,68,65,18,41,68,38,91,90,40,65,33,39,30,66,63,26,19,51,52,46,21,48,44,50,44,73,58,57,46,71,83,60,48,70,68,48,80,48,61,80,60,70,63,50,76,46,43,60,71,38,72,48,76,51,45,40,32,40,29,31,70,90,62,54,71,37,76,48,27,78,78,32,55,54,45,45,78,38,65,72,37,29,42,47,53,73,39,36,36,36,34,61,31,69,45,77,41,39,41,35,38,35,50,88,99,45,74,50,75,26,49,35,39,28,98

pLDDT: mean 90.0, std 17.48, range [31.8, 98.94]

Radius of gyration: 27.63 Å; Cα contacts (8 Å, |Δi|>4): 588; chains: 1; bounding box: 62×95×78 Å

Secondary structure (DSSP, 8-state):
-------------------------------STT-EEEEEEESHHHHTB-TTS-B---HHHHHHHHHHHTT-EEEEEEEE-TT--HHHHHHHHHHT-BSSS-BHHHHHHH-SEEEEE-SHHHHHTTEEEETTEEEE-TTTHHHHHHHHHHHHHHHHHHHHHH-SS-EEEEEPPP-S-TTS-HHHHHHHHHHHHHHHHHHHHHHHHHTPEEE--HHHHHHTHHHHS--TT--SPPHHHHHHHHHHHHHHHGGGS-EEEEEES-SSEEE-TT-EEE--EEEEETTS-EE--SSSSEEEES-TTTEEEETTEEEE-SSEEEEEEEEETTEEEEEEEEE-